Protein AF-A0A7J8FHK9-F1 (afdb_monomer)

Mean predicted aligned error: 18.16 Å

Structure (mmCIF, N/CA/C/O backbone):
data_AF-A0A7J8FHK9-F1
#
_entry.id   AF-A0A7J8FHK9-F1
#
loop_
_atom_site.group_PDB
_atom_site.id
_atom_site.type_symbol
_atom_site.label_atom_id
_atom_site.label_alt_id
_atom_site.label_comp_id
_atom_site.label_asym_id
_atom_site.label_entity_id
_atom_site.label_seq_id
_atom_site.pdbx_PDB_ins_code
_atom_site.Cartn_x
_atom_site.Cartn_y
_atom_site.Cartn_z
_atom_site.occupancy
_atom_site.B_iso_or_equiv
_atom_site.auth_seq_id
_atom_site.auth_comp_id
_atom_site.auth_asym_id
_atom_site.auth_atom_id
_atom_site.pdbx_PDB_model_num
ATOM 1 N N . MET A 1 1 ? 78.628 13.574 0.636 1.00 36.88 1 MET A N 1
ATOM 2 C CA . MET A 1 1 ? 77.251 14.060 0.877 1.00 36.88 1 MET A CA 1
ATOM 3 C C . MET A 1 1 ? 76.481 13.984 -0.429 1.00 36.88 1 MET A C 1
ATOM 5 O O . MET A 1 1 ? 76.894 14.629 -1.379 1.00 36.88 1 MET A O 1
ATOM 9 N N . LEU A 1 2 ? 75.400 13.208 -0.479 1.00 26.48 2 LEU A N 1
ATOM 10 C CA . LEU A 1 2 ? 74.471 13.144 -1.612 1.00 26.48 2 LEU A CA 1
ATOM 11 C C . LEU A 1 2 ? 73.061 13.352 -1.051 1.00 26.48 2 LEU A C 1
ATOM 13 O O . LEU A 1 2 ? 72.667 12.652 -0.121 1.00 26.48 2 LEU A O 1
ATOM 17 N N . LYS A 1 3 ? 72.339 14.351 -1.567 1.00 31.70 3 LYS A N 1
ATOM 18 C CA . LYS A 1 3 ? 70.931 14.593 -1.228 1.00 31.70 3 LYS A CA 1
ATOM 19 C C . LYS A 1 3 ? 70.064 13.757 -2.168 1.00 31.70 3 LYS A C 1
ATOM 21 O O . LYS A 1 3 ? 70.174 13.923 -3.378 1.00 31.70 3 LYS A O 1
ATOM 26 N N . GLY A 1 4 ? 69.215 12.896 -1.617 1.00 28.97 4 GLY A N 1
ATOM 27 C CA . GLY A 1 4 ? 68.140 12.234 -2.355 1.00 28.97 4 GLY A CA 1
ATOM 28 C C . GLY A 1 4 ? 66.797 12.823 -1.941 1.00 28.97 4 GLY A C 1
ATOM 29 O O . GLY A 1 4 ? 66.449 12.769 -0.763 1.00 28.97 4 GLY A O 1
ATOM 30 N N . GLU A 1 5 ? 66.057 13.398 -2.886 1.00 34.09 5 GLU A N 1
ATOM 31 C CA . GLU A 1 5 ? 64.679 13.835 -2.651 1.00 34.09 5 GLU A CA 1
ATOM 32 C C . GLU A 1 5 ? 63.736 12.629 -2.708 1.00 34.09 5 GLU A C 1
ATOM 34 O O . GLU A 1 5 ? 63.713 11.884 -3.688 1.00 34.09 5 GLU A O 1
ATOM 39 N N . LEU A 1 6 ? 62.943 12.430 -1.654 1.00 30.17 6 LEU A N 1
ATOM 40 C CA . LEU A 1 6 ? 61.960 11.352 -1.603 1.00 30.17 6 LEU A CA 1
ATOM 41 C C . LEU A 1 6 ? 60.658 11.810 -2.275 1.00 30.17 6 LEU A C 1
ATOM 43 O O . LEU A 1 6 ? 59.776 12.378 -1.631 1.00 30.17 6 LEU A O 1
ATOM 47 N N . GLN A 1 7 ? 60.544 11.576 -3.581 1.00 31.28 7 GLN A N 1
ATOM 48 C CA . GLN A 1 7 ? 59.348 11.932 -4.344 1.00 31.28 7 GLN A CA 1
ATOM 49 C C . GLN A 1 7 ? 58.198 10.967 -4.001 1.00 31.28 7 GLN A C 1
ATOM 51 O O . GLN A 1 7 ? 58.188 9.803 -4.403 1.00 31.28 7 GLN A O 1
ATOM 56 N N . THR A 1 8 ? 57.230 11.433 -3.211 1.00 31.36 8 THR A N 1
ATOM 57 C CA . THR A 1 8 ? 56.085 10.625 -2.779 1.00 31.36 8 THR A CA 1
ATOM 58 C C . THR A 1 8 ? 55.035 10.526 -3.886 1.00 31.36 8 THR A C 1
ATOM 60 O O . THR A 1 8 ? 54.340 11.488 -4.210 1.00 31.36 8 THR A O 1
ATOM 63 N N . LEU A 1 9 ? 54.889 9.329 -4.461 1.00 32.16 9 LEU A N 1
ATOM 64 C CA . LEU A 1 9 ? 53.802 9.027 -5.395 1.00 32.16 9 LEU A CA 1
ATOM 65 C C . LEU A 1 9 ? 52.438 9.225 -4.704 1.00 32.16 9 LEU A C 1
ATOM 67 O O . LEU A 1 9 ? 52.258 8.770 -3.568 1.00 32.16 9 LEU A O 1
ATOM 71 N N . PRO A 1 10 ? 51.451 9.864 -5.359 1.00 32.69 10 PRO A N 1
ATOM 72 C CA . PRO A 1 10 ? 50.142 10.067 -4.760 1.00 32.69 10 PRO A CA 1
ATOM 73 C C . PRO A 1 10 ? 49.430 8.723 -4.579 1.00 32.69 10 PRO A C 1
ATOM 75 O O . PRO A 1 10 ? 49.168 8.001 -5.540 1.00 32.69 10 PRO A O 1
ATOM 78 N N .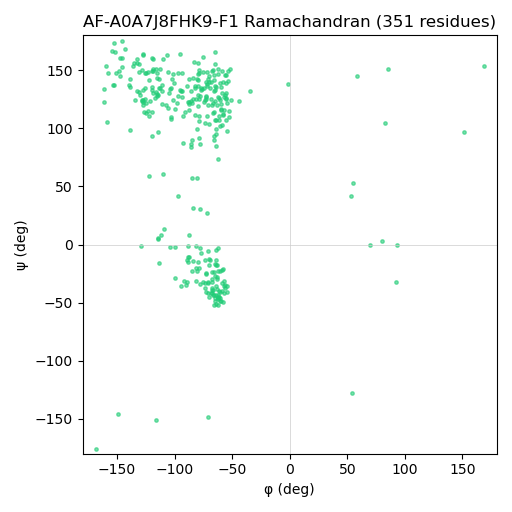 SER A 1 11 ? 49.077 8.415 -3.330 1.00 30.88 11 SER A N 1
ATOM 79 C CA . SER A 1 11 ? 48.236 7.268 -2.985 1.00 30.88 11 SER A CA 1
ATOM 80 C C . SER A 1 11 ? 46.940 7.302 -3.802 1.00 30.88 11 SER A C 1
ATOM 82 O O . SER A 1 11 ? 46.115 8.210 -3.641 1.00 30.88 11 SER A O 1
ATOM 84 N N . GLN A 1 12 ? 46.756 6.310 -4.681 1.00 34.50 12 GLN A N 1
ATOM 85 C CA . GLN A 1 12 ? 45.485 6.094 -5.362 1.00 34.50 12 GLN A CA 1
ATOM 86 C C . GLN A 1 12 ? 44.434 5.737 -4.310 1.00 34.50 12 GLN A C 1
ATOM 88 O O . GLN A 1 12 ? 44.329 4.596 -3.859 1.00 34.50 12 GLN A O 1
ATOM 93 N N . ARG A 1 13 ? 43.636 6.734 -3.915 1.00 33.91 13 ARG A N 1
ATOM 94 C CA . ARG A 1 13 ? 42.440 6.504 -3.102 1.00 33.91 13 ARG A CA 1
ATOM 95 C C . ARG A 1 13 ? 41.564 5.496 -3.854 1.00 33.91 13 ARG A C 1
ATOM 97 O O . ARG A 1 13 ? 41.298 5.738 -5.034 1.00 33.91 13 ARG A O 1
ATOM 104 N N . PRO A 1 14 ? 41.080 4.416 -3.213 1.00 34.00 14 PRO A N 1
ATOM 105 C CA . PRO A 1 14 ? 40.149 3.514 -3.872 1.00 34.00 14 PRO A CA 1
ATOM 106 C C . PRO A 1 14 ? 38.950 4.335 -4.333 1.00 34.00 14 PRO A C 1
ATOM 108 O O . PRO A 1 14 ? 38.380 5.112 -3.557 1.00 34.00 14 PRO A O 1
ATOM 111 N N . SER A 1 15 ? 38.599 4.201 -5.611 1.00 31.64 15 SER A N 1
ATOM 112 C CA . SER A 1 15 ? 37.474 4.921 -6.184 1.00 31.64 15 SER A CA 1
ATOM 113 C C . SER A 1 15 ? 36.228 4.562 -5.384 1.00 31.64 15 SER A C 1
ATOM 115 O O . SER A 1 15 ? 35.748 3.426 -5.395 1.00 31.64 15 SER A O 1
ATOM 117 N N . ARG A 1 16 ? 35.697 5.545 -4.645 1.00 33.88 16 ARG A N 1
ATOM 118 C CA . ARG A 1 16 ? 34.367 5.424 -4.058 1.00 33.88 16 ARG A CA 1
ATOM 119 C C . ARG A 1 16 ? 33.425 5.206 -5.233 1.00 33.88 16 ARG A C 1
ATOM 121 O O . ARG A 1 16 ? 33.103 6.163 -5.933 1.00 33.88 16 ARG A O 1
ATOM 128 N N . LYS A 1 17 ? 32.990 3.958 -5.443 1.00 34.06 17 LYS A N 1
ATOM 129 C CA . LYS A 1 17 ? 31.791 3.664 -6.225 1.00 34.06 17 LYS A CA 1
ATOM 130 C C . LYS A 1 17 ? 30.684 4.473 -5.571 1.00 34.06 17 LYS A C 1
ATOM 132 O O . LYS A 1 17 ? 30.164 4.082 -4.528 1.00 34.06 17 LYS A O 1
ATOM 137 N N . ALA A 1 18 ? 30.391 5.635 -6.146 1.00 33.50 18 ALA A N 1
ATOM 138 C CA . ALA A 1 18 ? 29.224 6.399 -5.786 1.00 33.50 18 ALA A CA 1
ATOM 139 C C . ALA A 1 18 ? 28.045 5.487 -6.107 1.00 33.50 18 ALA A C 1
ATOM 141 O O . ALA A 1 18 ? 27.706 5.290 -7.274 1.00 33.50 18 ALA A O 1
ATOM 142 N N . PHE A 1 19 ? 27.470 4.873 -5.070 1.00 36.28 19 PHE A N 1
ATOM 143 C CA . PHE A 1 19 ? 26.132 4.324 -5.171 1.00 36.28 19 PHE A CA 1
ATOM 144 C C . PHE A 1 19 ? 25.281 5.480 -5.678 1.00 36.28 19 PHE A C 1
ATOM 146 O O . PHE A 1 19 ? 25.128 6.479 -4.968 1.00 36.28 19 PHE A O 1
ATOM 153 N N . ARG A 1 20 ? 24.817 5.386 -6.932 1.00 47.94 20 ARG A N 1
ATOM 154 C CA . ARG A 1 20 ? 23.853 6.350 -7.449 1.00 47.94 20 ARG A CA 1
ATOM 155 C C . ARG A 1 20 ? 22.704 6.337 -6.455 1.00 47.94 20 ARG A C 1
ATOM 157 O O . ARG A 1 20 ? 22.176 5.280 -6.107 1.00 47.94 20 ARG A O 1
ATOM 164 N N . ARG A 1 21 ? 22.430 7.506 -5.890 1.00 53.97 21 ARG A N 1
ATOM 165 C CA . ARG A 1 21 ? 21.368 7.676 -4.914 1.00 53.97 21 ARG A CA 1
ATOM 166 C C . ARG A 1 21 ? 20.094 7.723 -5.740 1.00 53.97 21 ARG A C 1
ATOM 168 O O . ARG A 1 21 ? 19.726 8.790 -6.209 1.00 53.97 21 ARG A O 1
ATOM 175 N N . ASN A 1 22 ? 19.533 6.548 -6.024 1.00 65.06 22 ASN A N 1
ATOM 176 C CA . ASN A 1 22 ? 18.290 6.439 -6.776 1.00 65.06 22 ASN A CA 1
ATOM 177 C C . ASN A 1 22 ? 17.217 7.166 -5.962 1.00 65.06 22 ASN A C 1
ATOM 179 O O . ASN A 1 22 ? 16.873 6.742 -4.852 1.00 65.06 22 ASN A O 1
ATOM 183 N N . ASN A 1 23 ? 16.757 8.295 -6.481 1.00 86.69 23 ASN A N 1
ATOM 184 C CA . ASN A 1 23 ? 15.841 9.175 -5.786 1.00 86.69 23 ASN A CA 1
ATOM 185 C C . ASN A 1 23 ? 14.437 8.748 -6.200 1.00 86.69 23 ASN A C 1
ATOM 187 O O . ASN A 1 23 ? 13.895 9.253 -7.173 1.00 86.69 23 ASN A O 1
ATOM 191 N N . PHE A 1 24 ? 13.850 7.785 -5.500 1.00 93.94 24 PHE A N 1
ATOM 192 C CA . PHE A 1 24 ? 12.472 7.401 -5.783 1.00 93.94 24 PHE A CA 1
ATOM 193 C C . PHE A 1 24 ? 11.501 8.307 -5.024 1.00 93.94 24 PHE A C 1
ATOM 195 O O . PHE A 1 24 ? 11.632 8.495 -3.813 1.00 93.94 24 PHE A O 1
ATOM 202 N N . GLU A 1 25 ? 10.489 8.810 -5.723 1.00 96.06 25 GLU A N 1
ATOM 203 C CA . GLU A 1 25 ? 9.361 9.522 -5.129 1.00 96.06 25 GLU A CA 1
ATOM 204 C C . GLU A 1 25 ? 8.090 8.698 -5.336 1.00 96.06 25 GLU A C 1
ATOM 206 O O . GLU A 1 25 ? 7.830 8.199 -6.432 1.00 96.06 25 GLU A O 1
ATOM 211 N N . TYR A 1 26 ? 7.290 8.568 -4.279 1.00 97.75 26 TYR A N 1
ATOM 212 C CA . TYR A 1 26 ? 5.962 7.969 -4.364 1.00 97.75 26 TYR A CA 1
ATOM 213 C C . TYR A 1 26 ? 4.926 8.935 -3.800 1.00 97.75 26 TYR A C 1
ATOM 215 O O . TYR A 1 26 ? 5.200 9.662 -2.835 1.00 97.75 26 TYR A O 1
ATOM 223 N N . THR A 1 27 ? 3.721 8.909 -4.356 1.00 97.50 27 THR A N 1
ATOM 224 C CA . THR A 1 27 ? 2.607 9.755 -3.924 1.00 97.50 27 THR A CA 1
ATOM 225 C C . THR A 1 27 ? 1.333 8.941 -3.721 1.00 97.50 27 THR A C 1
ATOM 227 O O . THR A 1 27 ? 1.170 7.867 -4.287 1.00 97.50 27 THR A O 1
ATOM 230 N N . LEU A 1 28 ? 0.435 9.443 -2.875 1.00 97.81 28 LEU A N 1
ATOM 231 C CA . LEU A 1 28 ? -0.910 8.918 -2.644 1.00 97.81 28 LEU A CA 1
ATOM 232 C C . LEU A 1 28 ? -1.906 10.066 -2.815 1.00 97.81 28 LEU A C 1
ATOM 234 O O . LEU A 1 28 ? -1.830 11.067 -2.095 1.00 97.81 28 LEU A O 1
ATOM 238 N N . GLU A 1 29 ? -2.833 9.922 -3.758 1.00 96.62 29 GLU A N 1
ATOM 239 C CA . GLU A 1 29 ? -3.888 10.902 -4.025 1.00 96.62 29 GLU A CA 1
ATOM 240 C C . GLU A 1 29 ? -5.081 10.660 -3.097 1.00 96.62 29 GLU A C 1
ATOM 242 O O . GLU A 1 29 ? -6.028 9.940 -3.414 1.00 96.62 29 GLU A O 1
ATOM 247 N N . ALA A 1 30 ? -5.018 11.252 -1.908 1.00 95.06 30 ALA A N 1
ATOM 248 C CA . ALA A 1 30 ? -6.069 11.179 -0.908 1.00 95.06 30 ALA A CA 1
ATOM 249 C C . ALA A 1 30 ? -5.976 12.352 0.072 1.00 95.06 30 ALA A C 1
ATOM 251 O O . ALA A 1 30 ? -4.892 12.825 0.427 1.00 95.06 30 ALA A O 1
ATOM 252 N N . SER A 1 31 ? -7.136 12.785 0.563 1.00 91.25 31 SER A N 1
ATOM 253 C CA . SER A 1 31 ? -7.237 13.887 1.514 1.00 91.25 31 SER A CA 1
ATOM 254 C C . SER A 1 31 ? -6.488 13.619 2.819 1.00 91.25 31 SER A C 1
ATOM 256 O O . SER A 1 31 ? -6.524 12.524 3.387 1.00 91.25 31 SER A O 1
ATOM 258 N N . LYS A 1 32 ? -5.818 14.659 3.314 1.00 88.50 32 LYS A N 1
ATOM 259 C CA . LYS A 1 32 ? -4.884 14.593 4.446 1.00 88.50 32 LYS A CA 1
ATOM 260 C C . LYS A 1 32 ? -5.331 15.462 5.616 1.00 88.50 32 LYS A C 1
ATOM 262 O O . LYS A 1 32 ? -5.980 16.489 5.442 1.00 88.50 32 LYS A O 1
ATOM 267 N N . SER A 1 33 ? -4.959 15.049 6.823 1.00 85.94 33 SER A N 1
ATOM 268 C CA . SER A 1 33 ? -5.251 15.757 8.069 1.00 85.94 33 SER A CA 1
ATOM 269 C C . SER A 1 33 ? -4.688 17.177 8.056 1.00 85.94 33 SER A C 1
ATOM 271 O O . SER A 1 33 ? -3.519 17.376 7.689 1.00 85.94 33 SER A O 1
ATOM 273 N N . LEU A 1 34 ? -5.444 18.136 8.586 1.00 80.06 34 LEU A N 1
ATOM 274 C CA . LEU A 1 34 ? -4.935 19.489 8.796 1.00 80.06 34 LEU A CA 1
ATOM 275 C C . LEU A 1 34 ? -3.846 19.462 9.879 1.00 80.06 34 LEU A C 1
ATOM 277 O O . LEU A 1 34 ? -4.095 19.074 11.022 1.00 80.06 34 LEU A O 1
ATOM 281 N N . ARG A 1 35 ? -2.626 19.891 9.528 1.00 71.06 35 ARG A N 1
ATOM 282 C CA . ARG A 1 35 ? -1.491 19.991 10.460 1.00 71.06 35 ARG A CA 1
ATOM 283 C C . ARG A 1 35 ? -1.865 20.905 11.632 1.00 71.06 35 ARG A C 1
ATOM 285 O O . ARG A 1 35 ? -2.093 22.095 11.429 1.00 71.06 35 ARG A O 1
ATOM 292 N N . GLN A 1 36 ? -1.914 20.356 12.849 1.00 63.34 36 GLN A N 1
ATOM 293 C CA . GLN A 1 36 ? -2.321 21.113 14.040 1.00 63.34 36 GLN A CA 1
ATOM 294 C C . GLN A 1 36 ? -1.144 21.765 14.769 1.00 63.34 36 GLN A C 1
ATOM 296 O O . GLN A 1 36 ? -1.333 22.836 15.344 1.00 63.34 36 GLN A O 1
ATOM 301 N N . LYS A 1 37 ? 0.052 21.160 14.734 1.00 68.50 37 LYS A N 1
ATOM 302 C CA . LYS A 1 37 ? 1.282 21.734 15.297 1.00 68.50 37 LYS A CA 1
ATOM 303 C C . LYS A 1 37 ? 2.477 21.634 14.329 1.00 68.50 37 LYS A C 1
ATOM 305 O O . LYS A 1 37 ? 2.515 20.749 13.459 1.00 68.50 37 LYS A O 1
ATOM 310 N N . PRO A 1 38 ? 3.490 22.510 14.474 1.00 62.44 38 PRO A N 1
ATOM 311 C CA . PRO A 1 38 ? 4.829 22.251 13.950 1.00 62.44 38 PRO A CA 1
ATOM 312 C C . PRO A 1 38 ? 5.352 20.911 14.493 1.00 62.44 38 PRO A C 1
ATOM 314 O O . PRO A 1 38 ? 5.127 20.590 15.656 1.00 62.44 38 PRO A O 1
ATOM 317 N N . GLY A 1 39 ? 6.011 20.113 13.652 1.00 64.69 39 GLY A N 1
ATOM 318 C CA . GLY A 1 39 ? 6.560 18.800 14.029 1.00 64.69 39 GLY A CA 1
ATOM 319 C C . GLY A 1 39 ? 5.643 17.590 13.787 1.00 64.69 39 GLY A C 1
ATOM 320 O O . GLY A 1 39 ? 6.152 16.540 13.405 1.00 64.69 39 GLY A O 1
ATOM 321 N N . ASP A 1 40 ? 4.313 17.724 13.893 1.00 66.19 40 ASP A N 1
ATOM 322 C CA . ASP A 1 40 ? 3.380 16.587 13.719 1.00 66.19 40 ASP A CA 1
ATOM 323 C C . ASP A 1 40 ? 3.562 15.869 12.359 1.00 66.19 40 ASP A C 1
ATOM 325 O O . ASP A 1 40 ? 3.817 16.498 11.322 1.00 66.19 40 ASP A O 1
ATOM 329 N N . SER A 1 41 ? 3.377 14.550 12.302 1.00 71.69 41 SER A N 1
ATOM 330 C CA . SER A 1 41 ? 3.188 13.866 11.020 1.00 71.69 41 SER A CA 1
ATOM 331 C C . SER A 1 41 ? 1.808 14.195 10.441 1.00 71.69 41 SER A C 1
ATOM 333 O O . SER A 1 41 ? 0.805 14.202 11.148 1.00 71.69 41 SER A O 1
ATOM 335 N N . THR A 1 42 ? 1.750 14.481 9.136 1.00 83.62 42 THR A N 1
ATOM 336 C CA . THR A 1 42 ? 0.466 14.510 8.424 1.00 83.62 42 THR A CA 1
ATOM 337 C C . THR A 1 42 ? -0.022 13.072 8.244 1.00 83.62 42 THR A C 1
ATOM 339 O O . THR A 1 42 ? 0.788 12.174 8.008 1.00 83.62 42 THR A O 1
ATOM 342 N N . MET A 1 43 ? -1.324 12.869 8.420 1.00 91.19 43 MET A N 1
ATOM 343 C CA . MET A 1 43 ? -2.004 11.581 8.355 1.00 91.19 43 MET A CA 1
ATOM 344 C C . MET A 1 43 ? -2.963 11.606 7.168 1.00 91.19 43 MET A C 1
ATOM 346 O O . MET A 1 43 ? -3.794 12.510 7.078 1.00 91.19 43 MET A O 1
ATOM 350 N N . THR A 1 44 ? -2.889 10.624 6.280 1.00 95.56 44 THR A N 1
ATOM 351 C CA . THR A 1 44 ? -3.793 10.529 5.129 1.00 95.56 44 THR A CA 1
ATOM 352 C C . THR A 1 44 ? -5.043 9.739 5.507 1.00 95.56 44 THR A C 1
ATOM 354 O O . THR A 1 44 ? -4.968 8.730 6.212 1.00 95.56 44 THR A O 1
ATOM 357 N N . TYR A 1 45 ? -6.215 10.215 5.094 1.00 96.31 45 TYR A N 1
ATOM 358 C CA . TYR A 1 45 ? -7.499 9.632 5.476 1.00 96.31 45 TYR A CA 1
ATOM 359 C C . TYR A 1 45 ? -8.113 8.863 4.309 1.00 96.31 45 TYR A C 1
ATOM 361 O O . TYR A 1 45 ? -8.433 9.437 3.270 1.00 96.31 45 TYR A O 1
ATOM 369 N N . LEU A 1 46 ? -8.287 7.556 4.509 1.00 97.94 46 LEU A N 1
ATOM 370 C CA . LEU A 1 46 ? -8.798 6.620 3.509 1.00 97.94 46 LEU A CA 1
ATOM 371 C C . LEU A 1 46 ? -10.138 6.029 3.956 1.00 97.94 46 LEU A C 1
ATOM 373 O O . LEU A 1 46 ? -10.387 5.855 5.151 1.00 97.94 46 LEU A O 1
ATOM 377 N N . ASN A 1 47 ? -10.982 5.667 2.997 1.00 98.25 47 ASN A N 1
ATOM 378 C CA . ASN A 1 47 ? -12.200 4.898 3.221 1.00 98.25 47 ASN A CA 1
ATOM 379 C C . ASN A 1 47 ? -11.960 3.422 2.867 1.00 98.25 47 ASN A C 1
ATOM 381 O O . ASN A 1 47 ? -11.318 3.115 1.861 1.00 98.25 47 ASN A O 1
ATOM 385 N N . LYS A 1 48 ? -12.489 2.509 3.686 1.00 98.31 48 LYS A N 1
ATOM 386 C CA . LYS A 1 48 ? -12.345 1.056 3.520 1.00 98.31 48 LYS A CA 1
ATOM 387 C C . LYS A 1 48 ? -12.855 0.606 2.150 1.00 98.31 48 LYS A C 1
ATOM 389 O O . LYS A 1 48 ? -14.001 0.884 1.809 1.00 98.31 48 LYS A O 1
ATOM 394 N N . GLY A 1 49 ? -12.027 -0.118 1.398 1.00 98.00 49 GLY A N 1
ATOM 395 C CA . GLY A 1 49 ? -12.377 -0.651 0.075 1.00 98.00 49 GLY A CA 1
ATOM 396 C C . GLY A 1 49 ? -12.517 0.391 -1.044 1.00 98.00 49 GLY A C 1
ATOM 397 O O . GLY A 1 49 ? -12.763 0.014 -2.185 1.00 98.00 49 GLY A O 1
ATOM 398 N N . GLN A 1 50 ? -12.337 1.689 -0.767 1.00 98.31 50 GLN A N 1
ATOM 399 C CA . GLN A 1 50 ? -12.229 2.698 -1.821 1.00 98.31 50 GLN A CA 1
ATOM 400 C C . GLN A 1 50 ? -10.824 2.623 -2.437 1.00 98.31 50 GLN A C 1
ATOM 402 O O . GLN A 1 50 ? -9.833 2.572 -1.708 1.00 98.31 50 GLN A O 1
ATOM 407 N N . PHE A 1 51 ? -10.740 2.623 -3.768 1.00 98.19 51 PHE A N 1
ATOM 408 C CA . PHE A 1 51 ? -9.467 2.677 -4.485 1.00 98.19 51 PHE A CA 1
ATOM 409 C C . PHE A 1 51 ? -8.917 4.107 -4.541 1.00 98.19 51 PHE A C 1
ATOM 411 O O . PHE A 1 51 ? -9.655 5.054 -4.824 1.00 98.19 51 PHE A O 1
ATOM 418 N N . TYR A 1 52 ? -7.616 4.244 -4.293 1.00 98.06 52 TYR A N 1
ATOM 419 C CA . TYR A 1 52 ? -6.871 5.499 -4.308 1.00 98.06 52 TYR A CA 1
ATOM 420 C C . TYR A 1 52 ? -5.660 5.392 -5.248 1.00 98.06 52 TYR A C 1
ATOM 422 O O . TYR A 1 52 ? -4.950 4.382 -5.183 1.00 98.06 52 TYR A O 1
ATOM 430 N N . PRO A 1 53 ? -5.406 6.403 -6.099 1.00 97.75 53 PRO A N 1
ATOM 431 C CA . PRO A 1 53 ? -4.216 6.447 -6.942 1.00 97.75 53 PRO A CA 1
ATOM 432 C C . PRO A 1 53 ? -2.931 6.530 -6.113 1.00 97.75 53 PRO A C 1
ATOM 434 O O . PRO A 1 53 ? -2.823 7.328 -5.175 1.00 97.75 53 PRO A O 1
ATOM 437 N N . VAL A 1 54 ? -1.946 5.725 -6.500 1.00 98.31 54 VAL A N 1
ATOM 438 C CA . VAL A 1 54 ? -0.561 5.777 -6.039 1.00 98.31 54 VAL A CA 1
ATOM 439 C C . VAL A 1 54 ? 0.346 5.831 -7.260 1.00 98.31 54 VAL A C 1
ATOM 441 O O . VAL A 1 54 ? 0.314 4.932 -8.100 1.00 98.31 54 VAL A O 1
ATOM 444 N N . THR A 1 55 ? 1.169 6.872 -7.326 1.00 97.81 55 THR A N 1
ATOM 445 C CA . THR A 1 55 ? 2.204 7.049 -8.351 1.00 97.81 55 THR A CA 1
ATOM 446 C C . THR A 1 55 ? 3.567 6.698 -7.760 1.00 97.81 55 THR A C 1
ATOM 448 O O . THR A 1 55 ? 3.852 7.017 -6.601 1.00 97.81 55 THR A O 1
ATOM 451 N N . LEU A 1 56 ? 4.422 6.063 -8.561 1.00 97.94 56 LEU A N 1
ATOM 452 C CA . LEU A 1 56 ? 5.830 5.808 -8.284 1.00 97.94 56 LEU A CA 1
ATOM 453 C C . LEU A 1 56 ? 6.661 6.314 -9.469 1.00 97.94 56 LEU A C 1
ATOM 455 O O . LEU A 1 56 ? 6.350 6.017 -10.619 1.00 97.94 56 LEU A O 1
ATOM 459 N N . LYS A 1 57 ? 7.733 7.052 -9.181 1.00 95.38 57 LYS A N 1
ATOM 460 C CA . LYS A 1 57 ? 8.685 7.547 -10.185 1.00 95.38 57 LYS A CA 1
ATOM 461 C C . LYS A 1 57 ? 10.103 7.586 -9.625 1.00 95.38 57 LYS A C 1
ATOM 463 O O . LYS A 1 57 ? 10.305 7.606 -8.406 1.00 95.38 57 LYS A O 1
ATOM 468 N N . GLU A 1 58 ? 11.087 7.625 -10.510 1.00 92.00 58 GLU A N 1
ATOM 469 C CA . GLU A 1 58 ? 12.476 7.939 -10.174 1.00 92.00 58 GLU A CA 1
ATOM 470 C C . GLU A 1 58 ? 12.767 9.385 -10.613 1.00 92.00 58 GLU A C 1
ATOM 472 O O . GLU A 1 58 ? 12.332 9.822 -11.674 1.00 92.00 58 GLU A O 1
ATOM 477 N N . VAL A 1 59 ? 13.418 10.165 -9.749 1.00 84.94 59 VAL A N 1
ATOM 478 C CA . VAL A 1 59 ? 13.746 11.585 -9.955 1.00 84.94 59 VAL A CA 1
ATOM 479 C C . VAL A 1 59 ? 15.259 11.805 -9.859 1.00 84.94 59 VAL A C 1
ATOM 481 O O . VAL A 1 59 ? 15.769 12.554 -9.018 1.00 84.94 59 VAL A O 1
ATOM 484 N N . SER A 1 60 ? 16.006 11.122 -10.728 1.00 75.25 60 SER A N 1
ATOM 485 C CA . SER A 1 60 ? 17.409 11.434 -11.005 1.00 75.25 60 SER A CA 1
ATOM 486 C C . SER A 1 60 ? 17.544 12.600 -11.988 1.00 75.25 60 SER A C 1
ATOM 488 O O . SER A 1 60 ? 16.801 12.742 -12.954 1.00 75.25 60 SER A O 1
ATOM 490 N N . SER A 1 61 ? 18.541 13.454 -11.755 1.00 54.34 61 SER A N 1
ATOM 491 C CA . SER A 1 61 ? 18.806 14.677 -12.527 1.00 54.34 61 SER A CA 1
ATOM 492 C C . SER A 1 61 ? 19.507 14.426 -13.874 1.00 54.34 61 SER A C 1
ATOM 494 O O . SER A 1 61 ? 20.325 15.237 -14.304 1.00 54.34 61 SER A O 1
ATOM 496 N N . ASN A 1 62 ? 19.259 13.276 -14.501 1.00 54.75 62 ASN A N 1
ATOM 497 C CA . ASN A 1 62 ? 19.918 12.828 -15.728 1.00 54.75 62 ASN A CA 1
ATOM 498 C C . ASN A 1 62 ? 18.932 12.851 -16.905 1.00 54.75 62 ASN A C 1
ATOM 500 O O . ASN A 1 62 ? 18.673 11.822 -17.533 1.00 54.75 62 ASN A O 1
ATOM 504 N N . GLU A 1 63 ? 18.398 14.033 -17.220 1.00 47.59 63 GLU A N 1
ATOM 505 C CA . GLU A 1 63 ? 17.617 14.218 -18.446 1.00 47.59 63 GLU A CA 1
ATOM 506 C C . GLU A 1 63 ? 18.450 13.781 -19.667 1.00 47.59 63 GLU A C 1
ATOM 508 O O . GLU A 1 63 ? 19.586 14.219 -19.856 1.00 47.59 63 GLU A O 1
ATOM 513 N N . GLY A 1 64 ? 17.897 12.871 -20.476 1.00 51.91 64 GLY A N 1
ATOM 514 C CA . GLY A 1 64 ? 18.497 12.421 -21.738 1.00 51.91 64 GLY A CA 1
ATOM 515 C C . GLY A 1 64 ? 19.389 11.170 -21.699 1.00 51.91 64 GLY A C 1
ATOM 516 O O . GLY A 1 64 ? 19.862 10.765 -22.758 1.00 51.91 64 GLY A O 1
ATOM 517 N N . ILE A 1 65 ? 19.611 10.512 -20.550 1.00 55.78 65 ILE A N 1
ATOM 518 C CA . ILE A 1 65 ? 20.353 9.231 -20.502 1.00 55.78 65 ILE A CA 1
ATOM 519 C C . ILE A 1 65 ? 19.427 8.092 -20.063 1.00 55.78 65 ILE A C 1
ATOM 521 O O . ILE A 1 65 ? 19.256 7.855 -18.867 1.00 55.78 65 ILE A O 1
ATOM 525 N N . HIS A 1 66 ? 18.889 7.339 -21.032 1.00 58.16 66 HIS A N 1
ATOM 526 C CA . HIS A 1 66 ? 18.178 6.086 -20.755 1.00 58.16 66 HIS A CA 1
ATOM 527 C C . HIS A 1 66 ? 19.067 5.132 -19.951 1.00 58.16 66 HIS A C 1
ATOM 529 O O . HIS A 1 66 ? 20.190 4.807 -20.349 1.00 58.16 66 HIS A O 1
ATOM 535 N N . HIS A 1 67 ? 18.557 4.659 -18.815 1.00 59.34 67 HIS A N 1
ATOM 536 C CA . HIS A 1 67 ? 19.282 3.722 -17.966 1.00 59.34 67 HIS A CA 1
ATOM 537 C C . HIS A 1 67 ? 19.275 2.313 -18.597 1.00 59.34 67 HIS A C 1
ATOM 539 O O . HIS A 1 67 ? 18.196 1.752 -18.773 1.00 59.34 67 HIS A O 1
ATOM 545 N N . PRO A 1 68 ? 20.442 1.678 -18.865 1.00 59.34 68 PRO A N 1
ATOM 546 C CA . PRO A 1 68 ? 20.499 0.326 -19.450 1.00 59.34 68 PRO A CA 1
ATOM 547 C C . PRO A 1 68 ? 19.883 -0.770 -18.567 1.00 59.34 68 PRO A C 1
ATOM 549 O O . PRO A 1 68 ? 19.608 -1.873 -19.028 1.00 59.34 68 PRO A O 1
ATOM 552 N N . ILE A 1 69 ? 19.703 -0.475 -17.277 1.00 66.12 69 ILE A N 1
ATOM 553 C CA . ILE A 1 69 ? 18.933 -1.278 -16.330 1.00 66.12 69 ILE A CA 1
ATOM 554 C C . ILE A 1 69 ? 17.818 -0.373 -15.823 1.00 66.12 69 ILE A C 1
ATOM 556 O O . ILE A 1 69 ? 18.023 0.404 -14.891 1.00 66.12 69 ILE A O 1
ATOM 560 N N . SER A 1 70 ? 16.666 -0.457 -16.475 1.00 83.50 70 SER A N 1
ATOM 561 C CA . SER A 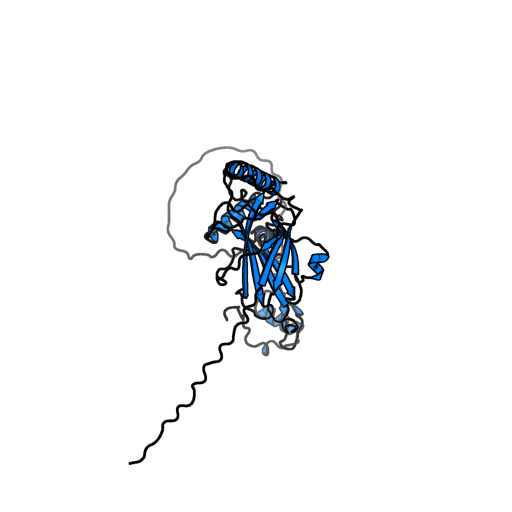1 70 ? 15.518 0.397 -16.200 1.00 83.50 70 SER A CA 1
ATOM 562 C C . SER A 1 70 ? 14.460 -0.269 -15.317 1.00 83.50 70 SER A C 1
ATOM 564 O O . SER A 1 70 ? 13.782 0.400 -14.545 1.00 83.50 70 SER A O 1
ATOM 566 N N . LYS A 1 71 ? 14.336 -1.599 -15.371 1.00 90.31 71 LYS A N 1
ATOM 567 C CA . LYS A 1 71 ? 13.299 -2.325 -14.630 1.00 90.31 71 LYS A CA 1
ATOM 568 C C . LYS A 1 71 ? 13.626 -2.447 -13.135 1.00 90.31 71 LYS A C 1
ATOM 570 O O . LYS A 1 71 ? 14.724 -2.852 -12.738 1.00 90.31 71 LYS A O 1
ATOM 575 N N . VAL A 1 72 ? 12.635 -2.161 -12.295 1.00 94.44 72 VAL A N 1
ATOM 576 C CA . VAL A 1 72 ? 12.656 -2.347 -10.834 1.00 94.44 72 VAL A CA 1
ATOM 577 C C . VAL A 1 72 ? 11.442 -3.153 -10.373 1.00 94.44 72 VAL A C 1
ATOM 579 O O . VAL A 1 72 ? 10.467 -3.321 -11.106 1.00 94.44 72 VAL A O 1
ATOM 582 N N . ARG A 1 73 ? 11.500 -3.682 -9.147 1.00 96.00 73 ARG A N 1
ATOM 583 C CA . ARG A 1 73 ? 10.377 -4.358 -8.483 1.00 96.00 73 ARG A CA 1
ATOM 584 C C . ARG A 1 73 ? 9.998 -3.587 -7.227 1.00 96.00 73 ARG A C 1
ATOM 586 O O . ARG A 1 73 ? 10.856 -3.395 -6.370 1.00 96.00 73 ARG A O 1
ATOM 593 N N . SER A 1 74 ? 8.735 -3.214 -7.080 1.00 97.94 74 SER A N 1
ATOM 594 C CA . SER A 1 74 ? 8.219 -2.581 -5.864 1.00 97.94 74 SER A CA 1
ATOM 595 C C . SER A 1 74 ? 7.240 -3.496 -5.140 1.00 97.94 74 SER A C 1
ATOM 597 O O . SER A 1 74 ? 6.576 -4.327 -5.755 1.00 97.94 74 SER A O 1
ATOM 599 N N . VAL A 1 75 ? 7.168 -3.342 -3.821 1.00 98.50 75 VAL A N 1
ATOM 600 C CA . VAL A 1 75 ? 6.202 -3.995 -2.936 1.00 98.50 75 VAL A CA 1
ATOM 601 C C . VAL A 1 75 ? 5.452 -2.908 -2.184 1.00 98.50 75 VAL A C 1
ATOM 603 O O . VAL A 1 75 ? 6.057 -2.204 -1.376 1.00 98.50 75 VAL A O 1
ATOM 606 N N . ILE A 1 76 ? 4.149 -2.789 -2.434 1.00 98.75 76 ILE A N 1
ATOM 607 C CA . ILE A 1 76 ? 3.248 -1.940 -1.652 1.00 98.75 76 ILE A CA 1
ATOM 608 C C . ILE A 1 76 ? 2.591 -2.806 -0.584 1.00 98.75 76 ILE A C 1
ATOM 610 O O . ILE A 1 76 ? 2.099 -3.898 -0.871 1.00 98.75 76 ILE A O 1
ATOM 614 N N . MET A 1 77 ? 2.577 -2.323 0.653 1.00 98.62 77 MET A N 1
ATOM 615 C CA . MET A 1 77 ? 2.105 -3.091 1.800 1.00 98.62 77 MET A CA 1
ATOM 616 C C . MET A 1 77 ? 1.472 -2.214 2.875 1.00 98.62 77 MET A C 1
ATOM 618 O O . MET A 1 77 ? 1.882 -1.073 3.083 1.00 98.62 77 MET A O 1
ATOM 622 N N . VAL A 1 78 ? 0.498 -2.775 3.590 1.00 98.69 78 VAL A N 1
ATOM 623 C CA . VAL A 1 78 ? -0.085 -2.178 4.797 1.00 98.69 78 VAL A CA 1
ATOM 624 C C . VAL A 1 78 ? 0.587 -2.807 6.012 1.00 98.69 78 VAL A C 1
ATOM 626 O O . VAL A 1 78 ? 0.552 -4.026 6.195 1.00 98.69 78 VAL A O 1
ATOM 629 N N . VAL A 1 79 ? 1.205 -1.980 6.849 1.00 97.81 79 VAL A N 1
ATOM 630 C CA . VAL A 1 79 ? 1.946 -2.404 8.047 1.00 97.81 79 VAL A CA 1
ATOM 631 C C . VAL A 1 79 ? 1.544 -1.554 9.252 1.00 97.81 79 VAL A C 1
ATOM 633 O O . VAL A 1 79 ? 1.005 -0.454 9.101 1.00 97.81 79 VAL A O 1
ATOM 636 N N . PHE A 1 80 ? 1.792 -2.046 10.465 1.00 97.25 80 PHE A N 1
ATOM 637 C CA . PHE A 1 80 ? 1.616 -1.229 11.666 1.00 97.25 80 PHE A CA 1
ATOM 638 C C . PHE A 1 80 ? 2.702 -0.149 11.724 1.00 97.25 80 PHE A C 1
ATOM 640 O O . PHE A 1 80 ? 3.850 -0.396 11.367 1.00 97.25 80 PHE A O 1
ATOM 647 N N . ALA A 1 81 ? 2.330 1.062 12.143 1.00 92.75 81 ALA A N 1
ATOM 648 C CA . ALA A 1 81 ? 3.270 2.181 12.259 1.00 92.75 81 ALA A CA 1
ATOM 649 C C . ALA A 1 81 ? 3.976 2.245 13.627 1.00 92.75 81 ALA A C 1
ATOM 651 O O . ALA A 1 81 ? 4.943 2.986 13.784 1.00 92.75 81 ALA A O 1
ATOM 652 N N . GLU A 1 82 ? 3.462 1.511 14.616 1.00 87.56 82 GLU A N 1
ATOM 653 C CA . GLU A 1 82 ? 4.102 1.298 15.917 1.00 87.56 82 GLU A CA 1
ATOM 654 C C . GLU A 1 82 ? 5.139 0.180 15.810 1.00 87.56 82 GLU A C 1
ATOM 656 O O . GLU A 1 82 ? 4.851 -0.872 15.235 1.00 87.56 82 GLU A O 1
ATOM 661 N N . ASP A 1 83 ? 6.305 0.391 16.419 1.00 80.88 83 ASP A N 1
ATOM 662 C CA . ASP A 1 83 ? 7.324 -0.644 16.561 1.00 80.88 83 ASP A CA 1
ATOM 663 C C . ASP A 1 83 ? 6.832 -1.707 17.557 1.00 80.88 83 ASP A C 1
ATOM 665 O O . ASP A 1 83 ? 6.728 -1.476 18.764 1.00 80.88 83 ASP A O 1
ATOM 669 N N . LYS A 1 84 ? 6.413 -2.849 17.011 1.00 88.56 84 LYS A N 1
ATOM 670 C CA . LYS A 1 84 ? 5.834 -3.990 17.728 1.00 88.56 84 LYS A CA 1
ATOM 671 C C . LYS A 1 84 ? 6.535 -5.261 17.295 1.00 88.56 84 LYS A C 1
ATOM 673 O O . LYS A 1 84 ? 6.870 -5.403 16.116 1.00 88.56 84 LYS A O 1
ATOM 678 N N . SER A 1 85 ? 6.642 -6.219 18.216 1.00 95.31 85 SER A N 1
ATOM 679 C CA . SER A 1 85 ? 7.166 -7.551 17.906 1.00 95.31 85 SER A CA 1
ATOM 680 C C . SER A 1 85 ? 6.441 -8.174 16.708 1.00 95.31 85 SER A C 1
ATOM 682 O O . SER A 1 85 ? 5.259 -7.906 16.449 1.00 95.31 85 SER A O 1
ATOM 684 N N . ARG A 1 86 ? 7.144 -9.037 15.968 1.00 95.69 86 ARG A N 1
ATOM 685 C CA . ARG A 1 86 ? 6.570 -9.761 14.828 1.00 95.69 86 ARG A CA 1
ATOM 686 C C . ARG A 1 86 ? 5.333 -10.555 15.254 1.00 95.69 86 ARG A C 1
ATOM 688 O O . ARG A 1 86 ? 4.344 -10.616 14.524 1.00 95.69 86 ARG A O 1
ATOM 695 N N . GLU A 1 87 ? 5.386 -11.116 16.452 1.00 96.44 87 GLU A N 1
ATOM 696 C CA . GLU A 1 87 ? 4.375 -11.952 17.082 1.00 96.44 87 GLU A CA 1
ATOM 697 C C . GLU A 1 87 ? 3.108 -11.143 17.393 1.00 96.44 87 GLU A C 1
ATOM 699 O O . GLU A 1 87 ? 2.004 -11.596 17.089 1.00 96.44 87 GLU A O 1
ATOM 704 N N . ASP A 1 88 ? 3.246 -9.922 17.921 1.00 95.81 88 ASP A N 1
ATOM 705 C CA . ASP A 1 88 ? 2.115 -9.024 18.189 1.00 95.81 88 ASP A CA 1
ATOM 706 C C . ASP A 1 88 ? 1.466 -8.520 16.894 1.00 95.81 88 ASP A C 1
ATOM 708 O O . ASP A 1 88 ? 0.237 -8.502 16.782 1.00 95.81 88 ASP A O 1
ATOM 712 N N . GLN A 1 89 ? 2.272 -8.166 15.886 1.00 96.94 89 GLN A N 1
ATOM 713 C CA . GLN A 1 89 ? 1.764 -7.772 14.568 1.00 96.94 89 GLN A CA 1
ATOM 714 C C . GLN A 1 89 ? 0.982 -8.919 13.907 1.00 96.94 89 GLN A C 1
ATOM 716 O O . GLN A 1 89 ? -0.135 -8.714 13.427 1.00 96.94 89 GLN A O 1
ATOM 721 N N . LEU A 1 90 ? 1.512 -10.148 13.939 1.00 96.88 90 LEU A N 1
ATOM 722 C CA . LEU A 1 90 ? 0.803 -11.334 13.447 1.00 96.88 90 LEU A CA 1
ATOM 723 C C . LEU A 1 90 ? -0.459 -11.639 14.268 1.00 96.88 90 LEU A C 1
ATOM 725 O O . LEU A 1 90 ? -1.468 -12.032 13.681 1.00 96.88 90 LEU A O 1
ATOM 729 N N . ARG A 1 91 ? -0.458 -11.420 15.591 1.00 96.44 91 ARG A N 1
ATOM 730 C CA . ARG A 1 91 ? -1.656 -11.578 16.437 1.00 96.44 91 ARG A CA 1
ATOM 731 C C . ARG A 1 91 ? -2.760 -10.603 16.026 1.00 96.44 91 ARG A C 1
ATOM 733 O O . ARG A 1 91 ? -3.906 -11.023 15.873 1.00 96.44 91 ARG A O 1
ATOM 740 N N . HIS A 1 92 ? -2.421 -9.334 15.785 1.00 97.06 92 HIS A N 1
ATOM 741 C CA . HIS A 1 92 ? -3.370 -8.339 15.281 1.00 97.06 92 HIS A CA 1
ATOM 742 C C . HIS A 1 92 ? -3.907 -8.708 13.887 1.00 97.06 92 HIS A C 1
ATOM 744 O O . HIS A 1 92 ? -5.116 -8.631 13.672 1.00 97.06 92 HIS A O 1
ATOM 750 N N . TRP A 1 93 ? -3.057 -9.172 12.962 1.00 97.81 93 TRP A N 1
ATOM 751 C CA . TRP A 1 93 ? -3.510 -9.616 11.638 1.00 97.81 93 TRP A CA 1
ATOM 752 C C . TRP A 1 93 ? -4.426 -10.844 11.691 1.00 97.81 93 TRP A C 1
ATOM 754 O O . TRP A 1 93 ? -5.473 -10.841 11.044 1.00 97.81 93 TRP A O 1
ATOM 764 N N . LYS A 1 94 ? -4.095 -11.859 12.504 1.00 96.81 94 LYS A N 1
ATOM 765 C CA . LYS A 1 94 ? -4.959 -13.033 12.721 1.00 96.81 94 LYS A CA 1
ATOM 766 C C . LYS A 1 94 ? -6.307 -12.639 13.338 1.00 96.81 94 LYS A C 1
ATOM 768 O O . LYS A 1 94 ? -7.333 -13.155 12.907 1.00 96.81 94 LYS A O 1
ATOM 773 N N . TYR A 1 95 ? -6.320 -11.694 14.283 1.00 96.75 95 TYR A N 1
ATOM 774 C CA . TYR A 1 95 ? -7.549 -11.162 14.886 1.00 96.75 95 TYR A CA 1
ATOM 775 C C . TYR A 1 95 ? -8.416 -10.364 13.896 1.00 96.75 95 TYR A C 1
ATOM 777 O O . TYR A 1 95 ? -9.639 -10.487 13.914 1.00 96.75 95 TYR A O 1
ATOM 785 N N . TRP A 1 96 ? -7.810 -9.566 13.010 1.00 97.62 96 TRP A N 1
ATOM 786 C CA . TRP A 1 96 ? -8.543 -8.896 11.930 1.00 97.62 96 TRP A CA 1
ATOM 787 C C . TRP A 1 96 ? -9.120 -9.915 10.934 1.00 97.62 96 TRP A C 1
ATOM 789 O O . TRP A 1 96 ? -10.295 -9.822 10.575 1.00 97.62 96 TRP A O 1
ATOM 799 N N . HIS A 1 97 ? -8.322 -10.905 10.517 1.00 97.44 97 HIS A N 1
ATOM 800 C CA . HIS A 1 97 ? -8.704 -11.886 9.495 1.00 97.44 97 HIS A CA 1
ATOM 801 C C . HIS A 1 97 ? -9.828 -12.820 9.956 1.00 97.44 97 HIS A C 1
ATOM 803 O O . HIS A 1 97 ? -10.780 -13.027 9.208 1.00 97.44 97 HIS A O 1
ATOM 809 N N . SER A 1 98 ? -9.795 -13.293 11.208 1.00 96.00 98 SER A N 1
ATOM 810 C CA . SER A 1 98 ? -10.842 -14.163 11.774 1.00 96.00 98 SER A CA 1
ATOM 811 C C . SER A 1 98 ? -12.223 -13.503 11.885 1.00 96.00 98 SER A C 1
ATOM 813 O O . SER A 1 98 ? -13.219 -14.190 12.104 1.00 96.00 98 SER A O 1
ATOM 815 N N . ARG A 1 99 ? -12.291 -12.175 11.727 1.00 96.19 99 ARG A N 1
ATOM 816 C CA . ARG A 1 99 ? -13.522 -11.373 11.750 1.00 96.19 99 ARG A CA 1
ATOM 817 C C . ARG A 1 99 ? -14.039 -11.008 10.355 1.00 96.19 99 ARG A C 1
ATOM 819 O O . ARG A 1 99 ? -15.073 -10.352 10.261 1.00 96.19 99 ARG A O 1
ATOM 826 N N . GLN A 1 100 ? -13.340 -11.386 9.282 1.00 96.19 100 GLN A N 1
ATOM 827 C CA . GLN A 1 100 ? -13.795 -11.116 7.917 1.00 96.19 100 GLN A CA 1
ATOM 828 C C . GLN A 1 100 ? -14.864 -12.126 7.487 1.00 96.19 100 GLN A C 1
ATOM 830 O O . GLN A 1 100 ? -14.755 -13.317 7.759 1.00 96.19 100 GLN A O 1
ATOM 835 N N . HIS A 1 101 ? -15.876 -11.662 6.748 1.00 94.31 101 HIS A N 1
ATOM 836 C CA . HIS A 1 101 ? -16.965 -12.516 6.249 1.00 94.31 101 HIS A CA 1
ATOM 837 C C . HIS A 1 101 ? -16.511 -13.585 5.240 1.00 94.31 101 HIS A C 1
ATOM 839 O O . HIS A 1 101 ? -17.242 -14.535 4.977 1.00 94.31 101 HIS A O 1
ATOM 845 N N . THR A 1 102 ? -15.318 -13.438 4.658 1.00 94.69 102 THR A N 1
ATOM 846 C CA . THR A 1 102 ? -14.730 -14.413 3.738 1.00 94.69 102 THR A CA 1
ATOM 847 C C . THR A 1 102 ? -13.247 -14.588 4.027 1.00 94.69 102 THR A C 1
ATOM 849 O O . THR A 1 102 ? -12.509 -13.613 4.164 1.00 94.69 102 THR A O 1
ATOM 852 N N . ALA A 1 103 ? -12.791 -15.842 4.055 1.00 92.50 103 ALA A N 1
ATOM 853 C CA . ALA A 1 103 ? -11.380 -16.173 4.238 1.00 92.50 103 ALA A CA 1
ATOM 854 C C . ALA A 1 103 ? -10.486 -15.596 3.126 1.00 92.50 103 ALA A C 1
ATOM 856 O O . ALA A 1 103 ? -9.303 -15.388 3.373 1.00 92.50 103 ALA A O 1
ATOM 857 N N . LYS A 1 104 ? -11.055 -15.297 1.943 1.00 94.19 104 LYS A N 1
ATOM 858 C CA . LYS A 1 104 ? -10.368 -14.649 0.812 1.00 94.19 104 LYS A CA 1
ATOM 859 C C . LYS A 1 104 ? -10.171 -13.135 0.984 1.00 94.19 104 LYS A C 1
ATOM 861 O O . LYS A 1 104 ? -9.520 -12.530 0.141 1.00 94.19 104 LYS A O 1
ATOM 866 N N . GLN A 1 105 ? -10.737 -12.505 2.019 1.00 97.06 105 GLN A N 1
ATOM 867 C CA . GLN A 1 105 ? -10.633 -11.056 2.202 1.00 97.06 105 GLN A CA 1
ATOM 868 C C . GLN A 1 105 ? -9.184 -10.660 2.491 1.00 97.06 105 GLN A C 1
ATOM 870 O O . GLN A 1 105 ? -8.643 -10.960 3.557 1.00 97.06 105 GLN A O 1
ATOM 875 N N . ARG A 1 106 ? -8.577 -9.939 1.550 1.00 98.31 106 ARG A N 1
ATOM 876 C CA . ARG A 1 106 ? -7.248 -9.342 1.684 1.00 98.31 106 ARG A CA 1
ATOM 877 C C . ARG A 1 106 ? -7.322 -8.011 2.423 1.00 98.31 106 ARG A C 1
ATOM 879 O O . ARG A 1 106 ? -8.375 -7.374 2.456 1.00 98.31 106 ARG A O 1
ATOM 886 N N . CYS A 1 107 ? -6.208 -7.591 3.016 1.00 98.50 107 CYS A N 1
ATOM 887 C CA . CYS A 1 107 ? -6.056 -6.286 3.662 1.00 98.50 107 CYS A CA 1
ATOM 888 C C . CYS A 1 107 ? -5.762 -5.176 2.636 1.00 98.50 107 CYS A C 1
ATOM 890 O O . CYS A 1 107 ? -6.198 -4.043 2.841 1.00 98.50 107 CYS A O 1
ATOM 892 N N . ILE A 1 108 ? -5.080 -5.507 1.536 1.00 98.75 108 ILE A N 1
ATOM 893 C CA . ILE A 1 108 ? -4.816 -4.604 0.410 1.00 98.75 108 ILE A CA 1
ATOM 894 C C . ILE A 1 108 ? -5.132 -5.299 -0.919 1.00 98.75 108 ILE A C 1
ATOM 896 O O . ILE A 1 108 ? -4.672 -6.424 -1.153 1.00 98.75 108 ILE A O 1
ATOM 900 N N . ASP A 1 109 ? -5.869 -4.594 -1.777 1.00 98.44 109 ASP A N 1
ATOM 901 C CA . ASP A 1 109 ? -6.167 -4.980 -3.161 1.00 98.44 109 ASP A CA 1
ATOM 902 C C . ASP A 1 109 ? -5.634 -3.925 -4.141 1.00 98.44 109 ASP A C 1
ATOM 904 O O . ASP A 1 109 ? -5.410 -2.768 -3.771 1.00 98.44 109 ASP A O 1
ATOM 908 N N . ILE A 1 110 ? -5.465 -4.326 -5.402 1.00 97.69 110 ILE A N 1
ATOM 909 C CA . ILE A 1 110 ? -5.112 -3.470 -6.540 1.00 97.69 110 ILE A CA 1
ATOM 910 C C . ILE A 1 110 ? -6.227 -3.556 -7.591 1.00 97.69 110 ILE A C 1
ATOM 912 O O . ILE A 1 110 ? -6.722 -4.647 -7.864 1.00 97.69 110 ILE A O 1
ATOM 916 N N . ALA A 1 111 ? -6.652 -2.422 -8.149 1.00 97.00 111 ALA A N 1
ATOM 917 C CA . ALA A 1 111 ? -7.682 -2.395 -9.187 1.00 97.00 111 ALA A CA 1
ATOM 918 C C . ALA A 1 111 ? -7.109 -2.754 -10.563 1.00 97.00 111 ALA A C 1
ATOM 920 O O . ALA A 1 111 ? -5.991 -2.372 -10.919 1.00 97.00 111 ALA A O 1
ATOM 921 N N . ASP A 1 112 ? -7.930 -3.414 -11.371 1.00 93.00 112 ASP A N 1
ATOM 922 C CA . ASP A 1 112 ? -7.625 -3.942 -12.699 1.00 93.00 112 ASP A CA 1
ATOM 923 C C . ASP A 1 112 ? -7.768 -2.900 -13.829 1.00 93.00 112 ASP A C 1
ATOM 925 O O . ASP A 1 112 ? -8.089 -3.214 -14.976 1.00 93.00 112 ASP A O 1
ATOM 929 N N . TYR A 1 113 ? -7.507 -1.627 -13.527 1.00 90.00 113 TYR A N 1
ATOM 930 C CA . TYR A 1 113 ? -7.635 -0.549 -14.505 1.00 90.00 113 TYR A CA 1
ATOM 931 C C . TYR A 1 113 ? -6.558 -0.633 -15.593 1.00 90.00 113 TYR A C 1
ATOM 933 O O . TYR A 1 113 ? -5.365 -0.760 -15.308 1.00 90.00 113 TYR A O 1
ATOM 941 N N . LYS A 1 114 ? -6.979 -0.459 -16.853 1.00 83.06 114 LYS A N 1
ATOM 942 C CA . LYS A 1 114 ? -6.098 -0.459 -18.036 1.00 83.06 114 LYS A CA 1
ATOM 943 C C . LYS A 1 114 ? -4.941 0.543 -17.924 1.00 83.06 114 LYS A C 1
ATOM 945 O O . LYS A 1 114 ? -3.843 0.244 -18.372 1.00 83.06 114 LYS A O 1
ATOM 950 N N . GLU A 1 115 ? -5.178 1.702 -17.307 1.00 78.69 115 GLU A N 1
ATOM 951 C CA . GLU A 1 115 ? -4.143 2.713 -17.043 1.00 78.69 115 GLU A CA 1
ATOM 952 C C . GLU A 1 115 ? -2.980 2.138 -16.215 1.00 78.69 115 GLU A C 1
ATOM 954 O O . GLU A 1 115 ? -1.822 2.358 -16.562 1.00 78.69 115 GLU A O 1
ATOM 959 N N . SER A 1 116 ? -3.272 1.327 -15.189 1.00 76.50 116 SER A N 1
ATOM 960 C CA . SER A 1 116 ? -2.245 0.693 -14.358 1.00 76.50 116 SER A CA 1
ATOM 961 C C . SER A 1 116 ? -1.415 -0.307 -15.162 1.00 76.50 116 SER A C 1
ATOM 963 O O . SER A 1 116 ? -0.191 -0.218 -15.203 1.00 76.50 116 SER A O 1
ATOM 965 N N . PHE A 1 117 ? -2.078 -1.243 -15.850 1.00 81.81 117 PHE A N 1
ATOM 966 C CA . PHE A 1 117 ? -1.418 -2.327 -16.593 1.00 81.81 117 PHE A CA 1
ATOM 967 C C . PHE A 1 117 ? -0.546 -1.858 -17.765 1.00 81.81 117 PHE A C 1
ATOM 969 O O . PHE A 1 117 ? 0.306 -2.615 -18.221 1.00 81.81 117 PHE A O 1
ATOM 976 N N . ASN A 1 118 ? -0.727 -0.625 -18.243 1.00 86.88 118 ASN A N 1
ATOM 977 C CA . ASN A 1 118 ? 0.171 -0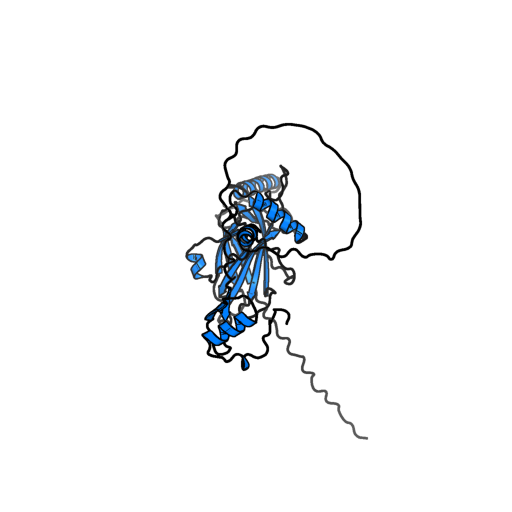.029 -19.232 1.00 86.88 118 ASN A CA 1
ATOM 978 C C . ASN A 1 118 ? 1.542 0.353 -18.636 1.00 86.88 118 ASN A C 1
ATOM 980 O O . ASN A 1 118 ? 2.509 0.448 -19.383 1.00 86.88 118 ASN A O 1
ATOM 984 N N . THR A 1 119 ? 1.625 0.592 -17.319 1.00 89.88 119 THR A N 1
ATOM 985 C CA . THR A 1 119 ? 2.829 1.112 -16.632 1.00 89.88 119 THR A CA 1
ATOM 986 C C . THR A 1 119 ? 3.461 0.107 -15.660 1.00 89.88 119 THR A C 1
ATOM 988 O O . THR A 1 119 ? 4.622 0.254 -15.273 1.00 89.88 119 THR A O 1
ATOM 991 N N . ILE A 1 120 ? 2.727 -0.947 -15.277 1.00 95.19 120 ILE A N 1
ATOM 992 C CA . ILE A 1 120 ? 3.202 -2.004 -14.376 1.00 95.19 120 ILE A CA 1
ATOM 993 C C . ILE A 1 120 ? 2.989 -3.413 -14.950 1.00 95.19 120 ILE A C 1
ATOM 995 O O . ILE A 1 120 ? 2.038 -3.690 -15.674 1.00 95.19 120 ILE A O 1
ATOM 999 N N . SER A 1 121 ? 3.870 -4.343 -14.580 1.00 95.00 121 SER A N 1
ATOM 1000 C CA . SER A 1 121 ? 3.848 -5.750 -15.009 1.00 95.00 121 SER A CA 1
ATOM 1001 C C . SER A 1 121 ? 4.277 -6.694 -13.879 1.00 95.00 121 SER A C 1
ATOM 1003 O O . SER A 1 121 ? 4.811 -6.247 -12.864 1.00 95.00 121 SER A O 1
ATOM 1005 N N . ASN A 1 122 ? 4.077 -8.008 -14.045 1.00 94.69 122 ASN A N 1
ATOM 1006 C CA . ASN A 1 122 ? 4.429 -9.034 -13.045 1.00 94.69 122 ASN A CA 1
ATOM 1007 C C . ASN A 1 122 ? 3.798 -8.768 -11.658 1.00 94.69 122 ASN A C 1
ATOM 1009 O O . ASN A 1 122 ? 4.504 -8.692 -10.653 1.00 94.69 122 ASN A O 1
ATOM 1013 N N . ILE A 1 123 ? 2.473 -8.578 -11.618 1.00 96.12 123 ILE A N 1
ATOM 1014 C CA . ILE A 1 123 ? 1.723 -8.374 -10.370 1.00 96.12 123 ILE A CA 1
ATOM 1015 C C . ILE A 1 123 ? 1.635 -9.695 -9.598 1.00 96.12 123 ILE A C 1
ATOM 1017 O O . ILE A 1 123 ? 1.180 -10.702 -10.136 1.00 96.12 123 ILE A O 1
ATOM 1021 N N . GLU A 1 124 ? 2.036 -9.675 -8.329 1.00 96.81 124 GLU A N 1
ATOM 1022 C CA . GLU A 1 124 ? 2.030 -10.826 -7.429 1.00 96.81 124 GLU A CA 1
ATOM 1023 C C . GLU A 1 124 ? 1.448 -10.452 -6.060 1.00 96.81 124 GLU A C 1
ATOM 1025 O O . GLU A 1 124 ? 1.943 -9.574 -5.350 1.00 96.81 124 GLU A O 1
ATOM 1030 N N . GLU A 1 125 ? 0.421 -11.182 -5.641 1.00 97.12 125 GLU A N 1
ATOM 1031 C CA . GLU A 1 125 ? -0.243 -11.043 -4.344 1.00 97.12 125 GLU A CA 1
ATOM 1032 C C . GLU A 1 125 ? 0.527 -11.738 -3.199 1.00 97.12 125 GLU A C 1
ATOM 1034 O O . GLU A 1 125 ? 0.010 -12.613 -2.504 1.00 97.12 125 GLU A O 1
ATOM 1039 N N . ILE A 1 126 ? 1.790 -11.355 -2.993 1.00 96.62 126 ILE A N 1
ATOM 1040 C CA . ILE A 1 126 ? 2.746 -12.082 -2.134 1.00 96.62 126 ILE A CA 1
ATOM 1041 C C . ILE A 1 126 ? 2.321 -12.264 -0.661 1.00 96.62 126 ILE A C 1
ATOM 1043 O O . ILE A 1 126 ? 2.851 -13.140 0.022 1.00 96.62 126 ILE A O 1
ATOM 1047 N N . ALA A 1 127 ? 1.396 -11.444 -0.150 1.00 98.25 127 ALA A N 1
ATOM 1048 C CA . ALA A 1 127 ? 0.783 -11.594 1.170 1.00 98.25 127 ALA A CA 1
ATOM 1049 C C . ALA A 1 127 ? -0.608 -10.936 1.204 1.00 98.25 127 ALA A C 1
ATOM 1051 O O . ALA A 1 127 ? -0.943 -10.130 0.339 1.00 98.25 127 ALA A O 1
ATOM 1052 N N . TYR A 1 128 ? -1.423 -11.202 2.228 1.00 98.44 128 TYR A N 1
ATOM 1053 C CA . TYR A 1 128 ? -2.743 -10.561 2.370 1.00 98.44 128 TYR A CA 1
ATOM 1054 C C . TYR A 1 128 ? -2.647 -9.050 2.617 1.00 98.44 128 TYR A C 1
ATOM 1056 O O . TYR A 1 128 ? -3.590 -8.320 2.317 1.00 98.44 128 TYR A O 1
ATOM 1064 N N . ASN A 1 129 ? -1.519 -8.580 3.152 1.00 98.62 129 ASN A N 1
ATOM 1065 C CA . ASN A 1 129 ? -1.213 -7.169 3.375 1.00 98.62 129 ASN A CA 1
ATOM 1066 C C . ASN A 1 129 ? -0.122 -6.621 2.434 1.00 98.62 129 ASN A C 1
ATOM 1068 O O . ASN A 1 129 ? 0.375 -5.532 2.704 1.00 98.62 129 ASN A O 1
ATOM 1072 N N . ALA A 1 130 ? 0.258 -7.333 1.361 1.00 98.69 130 ALA A N 1
ATOM 1073 C CA . ALA A 1 130 ? 1.265 -6.856 0.406 1.00 98.69 130 ALA A CA 1
ATOM 1074 C C . ALA A 1 130 ? 1.029 -7.319 -1.041 1.00 98.69 130 ALA A C 1
ATOM 1076 O O . ALA A 1 130 ? 0.603 -8.446 -1.294 1.00 98.69 130 ALA A O 1
ATOM 1077 N N . ILE A 1 131 ? 1.368 -6.445 -1.988 1.00 98.62 131 ILE A N 1
ATOM 1078 C CA . ILE A 1 131 ? 1.315 -6.676 -3.436 1.00 98.62 131 ILE A CA 1
ATOM 1079 C C . ILE A 1 131 ? 2.668 -6.266 -4.016 1.00 98.62 131 ILE A C 1
ATOM 1081 O O . ILE A 1 131 ? 3.155 -5.167 -3.745 1.00 98.62 131 ILE A O 1
ATOM 1085 N N . SER A 1 132 ? 3.282 -7.145 -4.804 1.00 98.06 132 SER A N 1
ATOM 1086 C CA . SER A 1 132 ? 4.487 -6.852 -5.577 1.00 98.06 132 SER A CA 1
ATOM 1087 C C . SER A 1 132 ? 4.116 -6.599 -7.035 1.00 98.06 132 SER A C 1
ATOM 1089 O O . SER A 1 132 ? 3.198 -7.220 -7.558 1.00 98.06 132 SER A O 1
ATOM 1091 N N . PHE A 1 133 ? 4.852 -5.720 -7.703 1.00 97.81 133 PHE A N 1
ATOM 1092 C CA . PHE A 1 133 ? 4.816 -5.549 -9.157 1.00 97.81 133 PHE A CA 1
ATOM 1093 C C . PHE A 1 133 ? 6.161 -5.007 -9.644 1.00 97.81 133 PHE A C 1
ATOM 1095 O O . PHE A 1 133 ? 7.050 -4.677 -8.854 1.00 97.81 133 PHE A O 1
ATOM 1102 N N . THR A 1 134 ? 6.331 -4.929 -10.956 1.00 96.50 134 THR A N 1
ATOM 1103 C CA . THR A 1 134 ? 7.532 -4.405 -11.607 1.00 96.50 134 THR A CA 1
ATOM 1104 C C . THR A 1 134 ? 7.181 -3.295 -1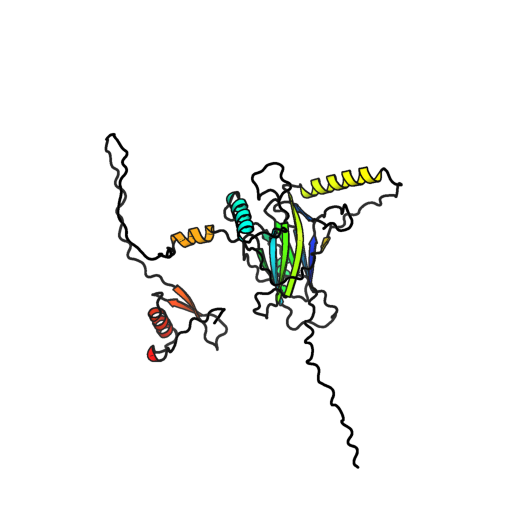2.583 1.00 96.50 134 THR A C 1
ATOM 1106 O O . THR A 1 134 ? 6.114 -3.324 -13.193 1.00 96.50 134 THR A O 1
ATOM 1109 N N . TRP A 1 135 ? 8.079 -2.329 -12.726 1.00 95.94 135 TRP A N 1
ATOM 1110 C CA . TRP A 1 135 ? 7.895 -1.142 -13.558 1.00 95.94 135 TRP A CA 1
ATOM 1111 C C . TRP A 1 135 ? 9.241 -0.626 -14.072 1.00 95.94 135 TRP A C 1
ATOM 1113 O O . TRP A 1 135 ? 10.295 -1.066 -13.598 1.00 95.94 135 TRP A O 1
ATOM 1123 N N . ASP A 1 136 ? 9.198 0.250 -15.070 1.00 92.69 136 ASP A N 1
ATOM 1124 C CA . ASP A 1 136 ? 10.367 0.869 -15.691 1.00 92.69 136 ASP A CA 1
ATOM 1125 C C . ASP A 1 136 ? 10.613 2.260 -15.089 1.00 92.69 136 ASP A C 1
ATOM 1127 O O . ASP A 1 136 ? 9.698 3.074 -15.040 1.00 92.69 136 ASP A O 1
ATOM 1131 N N . ILE A 1 137 ? 11.831 2.547 -14.618 1.00 92.12 137 ILE A N 1
ATOM 1132 C CA . ILE A 1 137 ? 12.156 3.836 -13.977 1.00 92.12 137 ILE A CA 1
ATOM 1133 C C . ILE A 1 137 ? 12.172 5.034 -14.932 1.00 92.12 137 ILE A C 1
ATOM 1135 O O . ILE A 1 137 ? 12.246 6.162 -14.450 1.00 92.12 137 ILE A O 1
ATOM 1139 N N . ASN A 1 138 ? 12.163 4.813 -16.252 1.00 88.56 138 ASN A N 1
ATOM 1140 C CA . ASN A 1 138 ? 12.024 5.898 -17.223 1.00 88.56 138 ASN A CA 1
ATOM 1141 C C . ASN A 1 138 ? 10.550 6.339 -17.376 1.00 88.56 138 ASN A C 1
ATOM 1143 O O . ASN A 1 138 ? 10.307 7.418 -17.911 1.00 88.56 138 ASN A O 1
ATOM 1147 N N . ASP A 1 139 ? 9.597 5.531 -16.895 1.00 90.62 139 ASP A N 1
ATOM 1148 C CA . ASP A 1 139 ? 8.159 5.800 -16.916 1.00 90.62 139 ASP A CA 1
ATOM 1149 C C . ASP A 1 139 ? 7.624 6.166 -15.516 1.00 90.62 139 ASP A C 1
ATOM 1151 O O . ASP A 1 139 ? 8.233 5.883 -14.480 1.00 90.62 139 ASP A O 1
ATOM 1155 N N . GLU A 1 140 ? 6.432 6.769 -15.471 1.00 93.62 140 GLU A N 1
ATOM 1156 C CA . GLU A 1 140 ? 5.665 6.908 -14.231 1.00 93.62 140 GLU A CA 1
ATOM 1157 C C . GLU A 1 140 ? 4.782 5.669 -14.026 1.00 93.62 140 GLU A C 1
ATOM 1159 O O . GLU A 1 140 ? 3.858 5.413 -14.799 1.00 93.62 140 GLU A O 1
ATOM 1164 N N . ALA A 1 141 ? 5.036 4.906 -12.963 1.00 96.56 141 ALA A N 1
ATOM 1165 C CA . ALA A 1 141 ? 4.216 3.758 -12.605 1.00 96.56 141 ALA A CA 1
ATOM 1166 C C . ALA A 1 141 ? 3.009 4.195 -11.776 1.00 96.56 141 ALA A C 1
ATOM 1168 O O . ALA A 1 141 ? 3.163 4.745 -10.683 1.00 96.56 141 ALA A O 1
ATOM 1169 N N . LYS A 1 142 ? 1.803 3.895 -12.258 1.00 97.00 142 LYS A N 1
ATOM 1170 C CA . LYS A 1 142 ? 0.551 4.272 -11.596 1.00 97.00 142 LYS A CA 1
ATOM 1171 C C . LYS A 1 142 ? -0.255 3.037 -11.228 1.00 97.00 142 LYS A C 1
ATOM 1173 O O . LYS A 1 142 ? -0.484 2.156 -12.051 1.00 97.00 142 LYS A O 1
ATOM 1178 N N . VAL A 1 143 ? -0.701 2.969 -9.980 1.00 98.19 143 VAL A N 1
ATOM 1179 C CA . VAL A 1 143 ? -1.545 1.884 -9.469 1.00 98.19 143 VAL A CA 1
ATOM 1180 C C . VAL A 1 143 ? -2.686 2.447 -8.640 1.00 98.19 143 VAL A C 1
ATOM 1182 O O . VAL A 1 143 ? -2.591 3.534 -8.080 1.00 98.19 143 VAL A O 1
ATOM 1185 N N . PHE A 1 144 ? -3.774 1.695 -8.527 1.00 98.25 144 PHE A N 1
ATOM 1186 C CA . PHE A 1 144 ? -4.930 2.083 -7.728 1.00 98.25 144 PHE A CA 1
ATOM 1187 C C . PHE A 1 144 ? -5.129 1.025 -6.651 1.00 98.25 144 PHE A C 1
ATOM 1189 O O . PHE A 1 144 ? -5.428 -0.123 -6.971 1.00 98.25 144 PHE A O 1
ATOM 1196 N N . ILE A 1 145 ? -4.938 1.393 -5.385 1.00 98.56 145 ILE A N 1
ATOM 1197 C CA . ILE A 1 145 ? -4.989 0.455 -4.253 1.00 98.56 145 ILE A CA 1
ATOM 1198 C C . ILE A 1 145 ? -6.150 0.762 -3.315 1.00 98.56 145 ILE A C 1
ATOM 1200 O O . ILE A 1 145 ? -6.511 1.923 -3.123 1.00 98.56 145 ILE A O 1
ATOM 1204 N N . SER A 1 146 ? -6.711 -0.268 -2.692 1.00 98.56 146 SER A N 1
ATOM 1205 C CA . SER A 1 146 ? -7.692 -0.123 -1.615 1.00 98.56 146 SER A CA 1
ATOM 1206 C C . SER A 1 146 ? -7.167 -0.755 -0.327 1.00 98.56 146 SER A C 1
ATOM 1208 O O . SER A 1 146 ? -6.380 -1.702 -0.357 1.00 98.56 146 SER A O 1
ATOM 1210 N N . VAL A 1 147 ? -7.578 -0.213 0.823 1.00 98.81 147 VAL A N 1
ATOM 1211 C CA . VAL A 1 147 ? -7.252 -0.777 2.141 1.00 98.81 147 VAL A CA 1
ATOM 1212 C C . VAL A 1 147 ? -8.531 -1.267 2.810 1.00 98.81 147 VAL A C 1
ATOM 1214 O O . VAL A 1 147 ? -9.514 -0.535 2.919 1.00 98.81 147 VAL A O 1
ATOM 1217 N N . ASN A 1 148 ? -8.512 -2.512 3.276 1.00 98.56 148 ASN A N 1
ATOM 1218 C CA . ASN A 1 148 ? -9.688 -3.268 3.708 1.00 98.56 148 ASN A CA 1
ATOM 1219 C C . ASN A 1 148 ? -9.743 -3.540 5.219 1.00 98.56 148 ASN A C 1
ATOM 1221 O O . ASN A 1 148 ? -10.617 -4.269 5.682 1.00 98.56 148 ASN A O 1
ATOM 1225 N N . CYS A 1 149 ? -8.847 -2.947 6.005 1.00 98.25 149 CYS A N 1
ATOM 1226 C CA . CYS A 1 149 ? -8.920 -2.926 7.465 1.00 98.25 149 CYS A CA 1
ATOM 1227 C C . CYS A 1 149 ? -9.212 -1.504 7.958 1.00 98.25 149 CYS A C 1
ATOM 1229 O O . CYS A 1 149 ? -8.540 -0.556 7.548 1.00 98.25 149 CYS A O 1
ATOM 1231 N N . LEU A 1 150 ? -10.173 -1.339 8.867 1.00 97.88 150 LEU A N 1
ATOM 1232 C CA . LEU A 1 150 ? -10.306 -0.105 9.639 1.00 97.88 150 LEU A CA 1
ATOM 1233 C C . LEU A 1 150 ? -9.164 -0.025 10.650 1.00 97.88 150 LEU A C 1
ATOM 1235 O O . LEU A 1 150 ? -8.770 -1.035 11.235 1.00 97.88 150 LEU A O 1
ATOM 1239 N N . SER A 1 151 ? -8.702 1.184 10.973 1.00 96.50 151 SER A N 1
ATOM 1240 C CA . SER A 1 151 ? -7.720 1.358 12.056 1.00 96.50 151 SER A CA 1
ATOM 1241 C C . SER A 1 151 ? -8.232 0.825 13.409 1.00 96.50 151 SER A C 1
ATOM 1243 O O . SER A 1 151 ? -7.440 0.516 14.294 1.00 96.50 151 SER A O 1
ATOM 1245 N N . THR A 1 152 ? -9.550 0.702 13.588 1.00 96.56 152 THR A N 1
ATOM 1246 C CA . THR A 1 152 ? -10.199 0.151 14.789 1.00 96.56 152 THR A CA 1
ATOM 1247 C C . THR A 1 152 ? -10.394 -1.368 14.782 1.00 96.56 152 THR A C 1
ATOM 1249 O O . THR A 1 152 ? -10.706 -1.909 15.837 1.00 96.56 152 THR A O 1
ATOM 1252 N N . ASP A 1 153 ? -10.193 -2.075 13.663 1.00 96.56 153 ASP A N 1
ATOM 1253 C CA . ASP A 1 153 ? -10.533 -3.511 13.560 1.00 96.56 153 ASP A CA 1
ATOM 1254 C C . ASP A 1 153 ? -9.619 -4.436 14.380 1.00 96.56 153 ASP A C 1
ATOM 1256 O O . ASP A 1 153 ? -9.929 -5.609 14.565 1.00 96.56 153 ASP A O 1
ATOM 1260 N N . PHE A 1 154 ? -8.497 -3.922 14.886 1.00 95.44 154 PHE A N 1
ATOM 1261 C CA . PHE A 1 154 ? -7.471 -4.690 15.600 1.00 95.44 154 PHE A CA 1
ATOM 1262 C C . PHE A 1 154 ? -7.716 -4.828 17.115 1.00 95.44 154 PHE A C 1
ATOM 1264 O O . PHE A 1 154 ? -6.840 -5.308 17.836 1.00 95.44 154 PHE A O 1
ATOM 1271 N N . SER A 1 155 ? -8.885 -4.399 17.604 1.00 88.50 155 SER A N 1
ATOM 1272 C CA . SER A 1 155 ? -9.343 -4.569 18.989 1.00 88.50 155 SER A CA 1
ATOM 1273 C C . SER A 1 155 ? -10.862 -4.778 19.042 1.00 88.50 155 SER A C 1
ATOM 1275 O O . SER A 1 155 ? -11.594 -4.321 18.167 1.00 88.50 155 SER A O 1
ATOM 1277 N N . SER A 1 156 ? -11.357 -5.4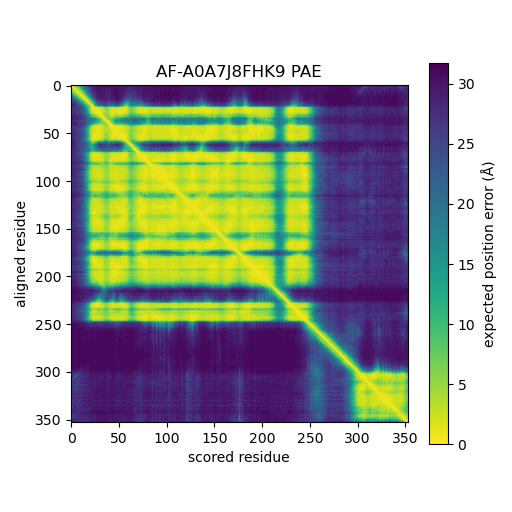75 20.065 1.00 85.19 156 SER A N 1
ATOM 1278 C CA . SER A 1 156 ? -12.794 -5.585 20.378 1.00 85.19 156 SER A CA 1
ATOM 1279 C C . SER A 1 156 ? -13.318 -4.404 21.204 1.00 85.19 156 SER A C 1
ATOM 1281 O O . SER A 1 156 ? -14.532 -4.224 21.328 1.00 85.19 156 SER A O 1
ATOM 1283 N N . GLN A 1 157 ? -12.423 -3.603 21.787 1.00 88.88 157 GLN A N 1
ATOM 1284 C CA . GLN A 1 157 ? -12.778 -2.536 22.715 1.00 88.88 157 GLN A CA 1
ATOM 1285 C C . GLN A 1 157 ? -13.464 -1.375 21.979 1.00 88.88 157 GLN A C 1
ATOM 1287 O O . GLN A 1 157 ? -12.889 -0.733 21.099 1.00 88.88 157 GLN A O 1
ATOM 1292 N N . LYS A 1 158 ? -14.708 -1.073 22.362 1.00 84.69 158 LYS A N 1
ATOM 1293 C CA . LYS A 1 158 ? -15.456 0.076 21.831 1.00 84.69 158 LYS A CA 1
ATOM 1294 C C . LYS A 1 158 ? -14.793 1.393 22.258 1.00 84.69 158 LYS A C 1
ATOM 1296 O O . LYS A 1 158 ? -14.266 1.499 23.360 1.00 84.69 158 LYS A O 1
ATOM 1301 N N . GLY A 1 159 ? -14.843 2.404 21.389 1.00 80.94 159 GLY A N 1
ATOM 1302 C CA . GLY A 1 159 ? -14.327 3.749 21.680 1.00 80.94 159 GLY A CA 1
ATOM 1303 C C . GLY A 1 159 ? -12.809 3.932 21.540 1.00 80.94 159 GLY A C 1
ATOM 1304 O O . GLY A 1 159 ? -12.313 5.028 21.796 1.00 80.94 159 GLY A O 1
ATOM 1305 N N . VAL A 1 160 ? -12.055 2.914 21.107 1.00 87.44 160 VAL A N 1
ATOM 1306 C CA . VAL A 1 160 ? -10.607 3.060 20.875 1.00 87.44 160 VAL A CA 1
ATOM 1307 C C . VAL A 1 160 ? -10.292 3.993 19.703 1.00 87.44 160 VAL A C 1
ATOM 1309 O O . VAL A 1 160 ? -11.002 4.048 18.699 1.00 87.44 160 VAL A O 1
ATOM 1312 N N . LYS A 1 161 ? -9.149 4.684 19.790 1.00 85.88 161 LYS A N 1
ATOM 1313 C CA . LYS A 1 161 ? -8.624 5.560 18.726 1.00 85.88 161 LYS A CA 1
ATOM 1314 C C . LYS A 1 161 ? -8.315 4.803 17.421 1.00 85.88 161 LYS A C 1
ATOM 1316 O O . LYS A 1 161 ? -8.287 5.437 16.363 1.00 85.88 161 LYS A O 1
ATOM 1321 N N . GLY A 1 162 ? -8.098 3.490 17.503 1.00 89.38 162 GLY A N 1
ATOM 1322 C CA . GLY A 1 162 ? -7.558 2.641 16.441 1.00 89.38 162 GLY A CA 1
ATOM 1323 C C . GLY A 1 162 ? -6.026 2.648 16.411 1.00 89.38 162 GLY A C 1
ATOM 1324 O O . GLY A 1 162 ? -5.410 3.640 16.806 1.00 89.38 162 GLY A O 1
ATOM 1325 N N . LEU A 1 163 ? -5.429 1.544 15.953 1.00 91.62 163 LEU A N 1
ATOM 1326 C CA . LEU A 1 163 ? -3.984 1.418 15.761 1.00 91.62 163 LEU A CA 1
ATOM 1327 C C . LEU A 1 163 ? -3.517 2.279 14.575 1.00 91.62 163 LEU A C 1
ATOM 1329 O O . LEU A 1 163 ? -4.248 2.403 13.584 1.00 91.62 163 LEU A O 1
ATOM 1333 N N . PRO A 1 164 ? -2.315 2.875 14.645 1.00 91.62 164 PRO A N 1
ATOM 1334 C CA . PRO A 1 164 ? -1.745 3.615 13.533 1.00 91.62 164 PRO A CA 1
ATOM 1335 C C . PRO A 1 164 ? -1.195 2.643 12.479 1.00 91.62 164 PRO A C 1
ATOM 1337 O O . PRO A 1 164 ? -0.515 1.663 12.795 1.00 91.62 164 PRO A O 1
ATOM 1340 N N . LEU A 1 165 ? -1.496 2.930 11.216 1.00 97.31 165 LEU A N 1
ATOM 1341 C CA . LEU A 1 165 ? -1.104 2.122 10.066 1.00 97.31 165 LEU A CA 1
ATOM 1342 C C . LEU A 1 165 ? -0.233 2.956 9.125 1.00 97.31 165 LEU A C 1
ATOM 1344 O O . LEU A 1 165 ? -0.417 4.168 9.001 1.00 97.31 165 LEU A O 1
ATOM 1348 N N . ASN A 1 166 ? 0.681 2.290 8.432 1.00 97.75 166 ASN A N 1
ATOM 1349 C CA . ASN A 1 166 ? 1.422 2.838 7.307 1.00 97.75 166 ASN A CA 1
ATOM 1350 C C . ASN A 1 166 ? 1.050 2.069 6.039 1.00 97.75 166 ASN A C 1
ATOM 1352 O O . ASN A 1 166 ? 0.934 0.843 6.069 1.00 97.75 166 ASN A O 1
ATOM 1356 N N . ILE A 1 167 ? 0.974 2.775 4.914 1.00 98.56 167 ILE A N 1
ATOM 1357 C CA . ILE A 1 167 ? 1.310 2.174 3.623 1.00 98.56 167 ILE A CA 1
ATOM 1358 C C . ILE A 1 167 ? 2.820 2.337 3.475 1.00 98.56 167 ILE A C 1
ATOM 1360 O O . ILE A 1 167 ? 3.326 3.455 3.563 1.00 98.56 167 ILE A O 1
ATOM 1364 N N . GLN A 1 168 ? 3.542 1.241 3.286 1.00 98.44 168 GLN A N 1
ATOM 1365 C CA . GLN A 1 168 ? 4.979 1.237 3.031 1.00 98.44 168 GLN A CA 1
ATOM 1366 C C . GLN A 1 168 ? 5.235 0.729 1.612 1.00 98.44 168 GLN A C 1
ATOM 1368 O O . GLN A 1 168 ? 4.539 -0.168 1.133 1.00 98.44 168 GLN A O 1
ATOM 1373 N N . ILE A 1 169 ? 6.222 1.324 0.945 1.00 98.56 169 ILE A N 1
ATOM 1374 C CA . ILE A 1 169 ? 6.658 0.946 -0.398 1.00 98.56 169 ILE A CA 1
ATOM 1375 C C . ILE A 1 169 ? 8.158 0.658 -0.357 1.00 98.56 169 ILE A C 1
ATOM 1377 O O . ILE A 1 169 ? 8.971 1.567 -0.159 1.00 98.56 169 ILE A O 1
ATOM 1381 N N . ASP A 1 170 ? 8.504 -0.609 -0.571 1.00 97.81 170 ASP A N 1
ATOM 1382 C CA . ASP A 1 170 ? 9.880 -1.086 -0.721 1.00 97.81 170 ASP A CA 1
ATOM 1383 C C . ASP A 1 170 ? 10.173 -1.297 -2.208 1.00 97.81 170 ASP A C 1
ATOM 1385 O O . ASP A 1 170 ? 9.475 -2.063 -2.870 1.00 97.81 170 ASP A O 1
ATOM 1389 N N . THR A 1 171 ? 11.222 -0.664 -2.731 1.00 96.69 171 THR A N 1
ATOM 1390 C CA . THR A 1 171 ? 11.665 -0.827 -4.123 1.00 96.69 171 THR A CA 1
ATOM 1391 C C . THR A 1 171 ? 13.014 -1.528 -4.167 1.00 96.69 171 THR A C 1
ATOM 1393 O O . THR A 1 171 ? 13.936 -1.199 -3.421 1.00 96.69 171 THR A O 1
ATOM 1396 N N . TYR A 1 172 ? 13.129 -2.503 -5.063 1.00 94.00 172 TYR A N 1
ATOM 1397 C CA . TYR A 1 172 ? 14.262 -3.400 -5.252 1.00 94.00 172 TYR A CA 1
ATOM 1398 C C . TYR A 1 172 ? 14.775 -3.279 -6.691 1.00 94.00 172 TYR A C 1
ATOM 1400 O O . TYR A 1 172 ? 13.993 -3.195 -7.640 1.00 94.00 172 TYR A O 1
ATOM 1408 N N . SER A 1 173 ? 16.095 -3.332 -6.869 1.00 89.38 173 SER A N 1
ATOM 1409 C CA . SER A 1 173 ? 16.689 -3.505 -8.200 1.00 89.38 173 SER A CA 1
ATOM 1410 C C . SER A 1 173 ? 16.318 -4.885 -8.751 1.00 89.38 173 SER A C 1
ATOM 1412 O O . SER A 1 173 ? 16.469 -5.879 -8.044 1.00 89.38 173 SER A O 1
ATOM 1414 N N . TYR A 1 174 ? 15.851 -4.954 -10.000 1.00 82.69 174 TYR A N 1
ATOM 1415 C CA . TYR A 1 174 ? 15.415 -6.213 -10.617 1.00 82.69 174 TYR A CA 1
ATOM 1416 C C . TYR A 1 174 ? 16.582 -7.193 -10.844 1.00 82.69 174 TYR A C 1
ATOM 1418 O O . TYR A 1 174 ? 16.460 -8.388 -10.583 1.00 82.69 174 TYR A O 1
ATOM 1426 N N . ASN A 1 175 ? 17.747 -6.675 -11.250 1.00 76.56 175 ASN A N 1
ATOM 1427 C CA . ASN A 1 175 ? 18.920 -7.493 -11.584 1.00 76.56 175 ASN A CA 1
ATOM 1428 C C . ASN A 1 175 ? 19.729 -7.932 -10.350 1.00 76.56 175 ASN A C 1
ATOM 1430 O O . ASN A 1 175 ? 20.497 -8.893 -10.416 1.00 76.56 175 ASN A O 1
ATOM 1434 N N . ASN A 1 176 ? 19.580 -7.242 -9.216 1.00 72.31 176 ASN A N 1
ATOM 1435 C CA . ASN A 1 176 ? 20.298 -7.569 -7.990 1.00 72.31 176 ASN A CA 1
ATOM 1436 C C . ASN A 1 176 ? 19.479 -8.547 -7.136 1.00 72.31 176 ASN A C 1
ATOM 1438 O O . ASN A 1 176 ? 18.461 -8.165 -6.566 1.00 72.31 176 ASN A O 1
ATOM 1442 N N . ARG A 1 177 ? 19.958 -9.786 -6.954 1.00 70.50 177 ARG A N 1
ATOM 1443 C CA . ARG A 1 177 ? 19.310 -10.826 -6.116 1.00 70.50 177 ARG A CA 1
ATOM 1444 C C . ARG A 1 177 ? 19.408 -10.563 -4.599 1.00 70.50 177 ARG A C 1
ATOM 1446 O O . ARG A 1 177 ? 19.407 -11.495 -3.796 1.00 70.50 177 ARG A O 1
ATOM 1453 N N . SER A 1 178 ? 19.510 -9.299 -4.206 1.00 81.94 178 SER A N 1
ATOM 1454 C CA . SER A 1 178 ? 19.499 -8.849 -2.821 1.00 81.94 178 SER A CA 1
ATOM 1455 C C . SER A 1 178 ? 18.083 -8.909 -2.247 1.00 81.94 178 SER A C 1
ATOM 1457 O O . SER A 1 178 ? 17.136 -8.414 -2.854 1.00 81.94 178 SER A O 1
ATOM 1459 N N . ASN A 1 179 ? 17.945 -9.436 -1.029 1.00 83.19 179 ASN A N 1
ATOM 1460 C CA . ASN A 1 179 ? 16.696 -9.338 -0.264 1.00 83.19 179 ASN A CA 1
ATOM 1461 C C . ASN A 1 179 ? 16.510 -7.948 0.388 1.00 83.19 179 ASN A C 1
ATOM 1463 O O . ASN A 1 179 ? 15.494 -7.714 1.038 1.00 83.19 179 ASN A O 1
ATOM 1467 N N . LYS A 1 180 ? 17.487 -7.041 0.240 1.00 90.94 180 LYS A N 1
ATOM 1468 C CA . LYS A 1 180 ? 17.467 -5.673 0.772 1.00 90.94 180 LYS A CA 1
ATOM 1469 C C . LYS A 1 180 ? 16.925 -4.696 -0.285 1.00 90.94 180 LYS A C 1
ATOM 1471 O O . LYS A 1 180 ? 17.463 -4.705 -1.399 1.00 90.94 180 LYS A O 1
ATOM 1476 N N . PRO A 1 181 ? 15.907 -3.867 0.019 1.00 94.25 181 PRO A N 1
ATOM 1477 C CA . PRO A 1 181 ? 15.441 -2.825 -0.893 1.00 94.25 181 PRO A CA 1
ATOM 1478 C C . PRO A 1 181 ? 16.542 -1.794 -1.170 1.00 94.25 181 PRO A C 1
ATOM 1480 O O . PRO A 1 181 ? 17.405 -1.543 -0.331 1.00 94.25 181 PRO A O 1
ATOM 1483 N N . VAL A 1 182 ? 16.501 -1.181 -2.355 1.00 93.06 182 VAL A N 1
ATOM 1484 C CA . VAL A 1 182 ? 17.352 -0.032 -2.713 1.00 93.06 182 VAL A CA 1
ATOM 1485 C C . VAL A 1 182 ? 16.750 1.291 -2.240 1.00 93.06 182 VAL A C 1
ATOM 1487 O O . VAL A 1 182 ? 17.483 2.253 -2.036 1.00 93.06 182 VAL A O 1
ATOM 1490 N N . HIS A 1 183 ? 15.431 1.334 -2.032 1.00 95.19 183 HIS A N 1
ATOM 1491 C CA . HIS A 1 183 ? 14.728 2.469 -1.444 1.00 95.19 183 HIS A CA 1
ATOM 1492 C C . HIS A 1 183 ? 13.472 2.013 -0.699 1.00 95.19 183 HIS A C 1
ATOM 1494 O O . HIS A 1 183 ? 12.806 1.062 -1.110 1.00 95.19 183 HIS A O 1
ATOM 1500 N N . ARG A 1 184 ? 13.129 2.725 0.375 1.00 97.12 184 ARG A N 1
ATOM 1501 C CA . ARG A 1 184 ? 11.945 2.488 1.200 1.00 97.12 184 ARG A CA 1
ATOM 1502 C C . ARG A 1 184 ? 11.328 3.821 1.591 1.00 97.12 184 ARG A C 1
ATOM 1504 O O . ARG A 1 184 ? 12.042 4.744 1.979 1.00 97.12 184 ARG A O 1
ATOM 1511 N N . ALA A 1 185 ? 10.005 3.911 1.534 1.00 97.31 185 ALA A N 1
ATOM 1512 C CA . ALA A 1 185 ? 9.273 5.066 2.039 1.00 97.31 185 ALA A CA 1
ATOM 1513 C C . ALA A 1 185 ? 7.903 4.657 2.597 1.00 97.31 185 ALA A C 1
ATOM 1515 O O . ALA A 1 185 ? 7.390 3.585 2.274 1.00 97.31 185 ALA A O 1
ATOM 1516 N N . TYR A 1 186 ? 7.304 5.510 3.430 1.00 97.06 186 TYR A N 1
ATOM 1517 C CA . TYR A 1 186 ? 6.011 5.247 4.068 1.00 97.06 186 TYR A CA 1
ATOM 1518 C C . TYR A 1 186 ? 5.070 6.459 4.053 1.00 97.06 186 TYR A C 1
ATOM 1520 O O . TYR A 1 186 ? 5.493 7.617 4.057 1.00 97.06 186 TYR A O 1
ATOM 1528 N N . CYS A 1 187 ? 3.773 6.178 4.094 1.00 96.00 187 CYS A N 1
ATOM 1529 C CA . CYS A 1 187 ? 2.695 7.137 4.277 1.00 96.00 187 CYS A CA 1
ATOM 1530 C C . CYS A 1 187 ? 1.849 6.694 5.480 1.00 96.00 187 CYS A C 1
ATOM 1532 O O . CYS A 1 187 ? 1.334 5.577 5.490 1.00 96.00 187 CYS A O 1
ATOM 1534 N N . GLN A 1 188 ? 1.715 7.551 6.498 1.00 96.31 188 GLN A N 1
ATOM 1535 C CA . GLN A 1 188 ? 0.839 7.280 7.643 1.00 96.31 188 GLN A CA 1
ATOM 1536 C C . GLN A 1 188 ? -0.621 7.421 7.216 1.00 96.31 188 GLN A C 1
ATOM 1538 O O . GLN A 1 188 ? -1.022 8.479 6.727 1.00 96.31 188 GLN A O 1
ATOM 1543 N N . ILE A 1 189 ? -1.416 6.374 7.440 1.00 97.19 189 ILE A N 1
ATOM 1544 C CA . ILE A 1 189 ? -2.824 6.319 7.049 1.00 97.19 189 ILE A CA 1
ATOM 1545 C C . ILE A 1 189 ? -3.749 6.054 8.238 1.00 97.19 189 ILE A C 1
ATOM 1547 O O . ILE A 1 189 ? -3.427 5.328 9.185 1.00 97.19 189 ILE A O 1
ATOM 1551 N N . LYS A 1 190 ? -4.961 6.604 8.152 1.00 96.25 190 LYS A N 1
ATOM 1552 C CA . LYS A 1 190 ? -6.087 6.216 8.999 1.00 96.25 190 LYS A CA 1
ATOM 1553 C C . LYS A 1 190 ? -7.281 5.844 8.132 1.00 96.25 190 LYS A C 1
ATOM 1555 O O . LYS A 1 190 ? -7.715 6.644 7.304 1.00 96.25 190 LYS A O 1
ATOM 1560 N N . VAL A 1 191 ? -7.801 4.638 8.344 1.00 97.69 191 VAL A N 1
ATOM 1561 C CA . VAL A 1 191 ? -8.861 4.052 7.515 1.00 97.69 191 VAL A CA 1
ATOM 1562 C C . VAL A 1 191 ? -10.192 4.094 8.257 1.00 97.69 191 VAL A C 1
ATOM 1564 O O . VAL A 1 191 ? -10.278 3.680 9.418 1.00 97.69 191 VAL A O 1
ATOM 1567 N N . PHE A 1 192 ? -11.220 4.590 7.575 1.00 96.81 192 PHE A N 1
ATOM 1568 C CA . PHE A 1 192 ? -12.576 4.771 8.083 1.00 96.81 192 PHE A CA 1
ATOM 1569 C C . PHE A 1 192 ? -13.593 3.941 7.289 1.00 96.81 192 PHE A C 1
ATOM 1571 O O . PHE A 1 192 ? -13.344 3.559 6.148 1.00 96.81 192 PHE A O 1
ATOM 1578 N N . CYS A 1 193 ? -14.760 3.680 7.879 1.00 96.12 193 CYS A N 1
ATOM 1579 C CA . CYS A 1 193 ? -15.906 3.131 7.157 1.00 96.12 193 CYS A CA 1
ATOM 1580 C C . CYS A 1 193 ? -16.658 4.222 6.376 1.00 96.12 193 CYS A C 1
ATOM 1582 O O . CYS A 1 193 ? -16.638 5.403 6.744 1.00 96.12 193 CYS A O 1
ATOM 1584 N N . ASP A 1 194 ? -17.368 3.798 5.331 1.00 95.50 194 ASP A N 1
ATOM 1585 C CA . ASP A 1 194 ? -18.250 4.626 4.504 1.00 95.50 194 ASP A CA 1
ATOM 1586 C C . ASP A 1 194 ? -17.529 5.869 3.952 1.00 95.50 194 ASP A C 1
ATOM 1588 O O . ASP A 1 194 ? -16.451 5.769 3.381 1.00 95.50 194 ASP A O 1
ATOM 1592 N N . LYS A 1 195 ? -18.113 7.055 4.149 1.00 96.00 195 LYS A N 1
ATOM 1593 C CA . LYS A 1 195 ? -17.530 8.374 3.871 1.00 96.00 195 LYS A CA 1
ATOM 1594 C C . LYS A 1 195 ? -16.918 9.013 5.119 1.00 96.00 195 LYS A C 1
ATOM 1596 O O . LYS A 1 195 ? -17.154 10.181 5.443 1.00 96.00 195 LYS A O 1
ATOM 1601 N N . GLY A 1 196 ? -16.219 8.197 5.906 1.00 96.38 196 GLY A N 1
ATOM 1602 C CA . GLY A 1 196 ? -15.670 8.578 7.201 1.00 96.38 196 GLY A CA 1
ATOM 1603 C C . GLY A 1 196 ? -14.457 9.501 7.108 1.00 96.38 196 GLY A C 1
ATOM 1604 O O . GLY A 1 196 ? -14.344 10.401 7.943 1.00 96.38 196 GLY A O 1
ATOM 1605 N N . ALA A 1 197 ? -13.625 9.365 6.072 1.00 95.12 197 ALA A N 1
ATOM 1606 C CA . ALA A 1 197 ? -12.544 10.307 5.785 1.00 95.12 197 ALA A CA 1
ATOM 1607 C C . ALA A 1 197 ? -13.101 11.721 5.523 1.00 95.12 197 ALA A C 1
ATOM 1609 O O . ALA A 1 197 ? -12.699 12.685 6.176 1.00 95.12 197 ALA A O 1
ATOM 1610 N N . GLU A 1 198 ? -14.117 11.844 4.662 1.00 94.50 198 GLU A N 1
ATOM 1611 C CA . GLU A 1 198 ? -14.760 13.119 4.318 1.00 94.50 198 GLU A CA 1
ATOM 1612 C C . GLU A 1 198 ? -15.546 13.728 5.492 1.00 94.50 198 GLU A C 1
ATOM 1614 O O . GLU A 1 198 ? -15.666 14.950 5.601 1.00 94.50 198 GLU A O 1
ATOM 1619 N N . ARG A 1 199 ? -16.098 12.912 6.404 1.00 94.88 199 ARG A N 1
ATOM 1620 C CA . ARG A 1 199 ? -16.624 13.412 7.693 1.00 94.88 199 ARG A CA 1
ATOM 1621 C C . ARG A 1 199 ? -15.493 13.981 8.555 1.00 94.88 199 ARG A C 1
ATOM 1623 O O . ARG A 1 199 ? -15.600 15.111 9.025 1.00 94.88 199 ARG A O 1
ATOM 1630 N N . LYS A 1 200 ? -14.393 13.236 8.700 1.00 93.69 200 LYS A N 1
ATOM 1631 C CA . LYS A 1 200 ? -13.265 13.598 9.564 1.00 93.69 200 LYS A CA 1
ATOM 1632 C C . LYS A 1 200 ? -12.603 14.922 9.168 1.00 93.69 200 LYS A C 1
ATOM 1634 O O . LYS A 1 200 ? -12.285 15.708 10.058 1.00 93.69 200 LYS A O 1
ATOM 1639 N N . ILE A 1 201 ? -12.434 15.175 7.869 1.00 91.75 201 ILE A N 1
ATOM 1640 C CA . ILE A 1 201 ? -11.853 16.421 7.335 1.00 91.75 201 ILE A CA 1
ATOM 1641 C C . ILE A 1 201 ? -12.745 17.612 7.675 1.00 91.75 201 ILE A C 1
ATOM 1643 O O . ILE A 1 201 ? -12.282 18.558 8.309 1.00 91.75 201 ILE A O 1
ATOM 1647 N N . ARG A 1 202 ? -14.047 17.517 7.369 1.00 91.81 202 ARG A N 1
ATOM 1648 C CA . ARG A 1 202 ? -15.025 18.575 7.672 1.00 91.81 202 ARG A CA 1
ATOM 1649 C C . ARG A 1 202 ? -15.072 18.919 9.161 1.00 91.81 202 ARG A C 1
ATOM 1651 O O . ARG A 1 202 ? -15.234 20.083 9.517 1.00 91.81 202 ARG A O 1
ATOM 1658 N N . ASP A 1 203 ? -14.897 17.940 10.046 1.00 91.12 203 ASP A N 1
ATOM 1659 C CA . ASP A 1 203 ? -14.827 18.185 11.492 1.00 91.12 203 ASP A CA 1
ATOM 1660 C C . ASP A 1 203 ? -13.528 18.883 11.930 1.00 91.12 203 ASP A C 1
ATOM 1662 O O . ASP A 1 203 ? -13.550 19.704 12.851 1.00 91.12 203 ASP A O 1
ATOM 1666 N N . GLU A 1 204 ? -12.401 18.617 11.265 1.00 90.75 204 GLU A N 1
ATOM 1667 C CA . GLU A 1 204 ? -11.148 19.347 11.497 1.00 90.75 204 GLU A CA 1
ATOM 1668 C C . GLU A 1 204 ? -11.215 20.783 10.966 1.00 90.75 204 GLU A C 1
ATOM 1670 O O . GLU A 1 204 ? -10.824 21.705 11.684 1.00 90.75 204 GLU A O 1
ATOM 1675 N N . GLU A 1 205 ? -11.796 20.996 9.784 1.00 89.06 205 GLU A N 1
ATOM 1676 C CA . GLU A 1 205 ? -12.054 22.323 9.207 1.00 89.06 205 GLU A CA 1
ATOM 1677 C C . GLU A 1 205 ? -12.956 23.168 10.119 1.00 89.06 205 GLU A C 1
ATOM 1679 O O . GLU A 1 205 ? -12.598 24.291 10.476 1.00 89.06 205 GLU A O 1
ATOM 1684 N N . ARG A 1 206 ? -14.083 22.608 10.590 1.00 89.88 206 ARG A N 1
ATOM 1685 C CA . ARG A 1 206 ? -14.993 23.252 11.563 1.00 89.88 206 ARG A CA 1
ATOM 1686 C C . ARG A 1 206 ? -14.303 23.601 12.883 1.00 89.88 206 ARG A C 1
ATOM 1688 O O . ARG A 1 206 ? -14.666 24.583 13.531 1.00 89.88 206 ARG A O 1
ATOM 1695 N N . LYS A 1 207 ? -13.335 22.791 13.321 1.00 88.31 207 LYS A N 1
ATOM 1696 C CA . LYS A 1 207 ? -12.559 23.050 14.543 1.00 88.31 207 LYS A CA 1
ATOM 1697 C C . LYS A 1 207 ? -11.477 24.107 14.316 1.00 88.31 207 LYS A C 1
ATOM 1699 O O . LYS A 1 207 ? -11.194 24.883 15.228 1.00 88.31 207 LYS A O 1
ATOM 1704 N N . GLN A 1 208 ? -10.884 24.160 13.123 1.00 82.75 208 GLN A N 1
ATOM 1705 C CA . GLN A 1 208 ? -9.900 25.177 12.761 1.00 82.75 208 GLN A CA 1
ATOM 1706 C C . GLN A 1 208 ? -10.557 26.544 12.534 1.00 82.75 208 GLN A C 1
ATOM 1708 O O . GLN A 1 208 ? -10.026 27.541 13.015 1.00 82.75 208 GLN A O 1
ATOM 1713 N N . SER A 1 209 ? -11.719 26.608 11.876 1.00 77.88 209 SER A N 1
ATOM 1714 C CA . SER A 1 209 ? -12.432 27.872 11.647 1.00 77.88 209 SER A CA 1
ATOM 1715 C C . SER A 1 209 ? -12.811 28.546 12.966 1.00 77.88 209 SER A C 1
ATOM 1717 O O . SER A 1 209 ? -12.469 29.707 13.159 1.00 77.88 209 SER A O 1
ATOM 1719 N N . LYS A 1 210 ? -13.368 27.798 13.932 1.00 79.19 210 LYS A N 1
ATOM 1720 C CA . LYS A 1 210 ? -13.656 28.294 15.293 1.00 79.19 210 LYS A CA 1
ATOM 1721 C C . LYS A 1 210 ? -12.428 28.849 16.028 1.00 79.19 210 LYS A C 1
ATOM 1723 O O . LYS A 1 210 ? -12.579 29.774 16.814 1.00 79.19 210 LYS A O 1
ATOM 1728 N N . ARG A 1 211 ? -11.224 28.324 15.764 1.00 69.31 211 ARG A N 1
ATOM 1729 C CA . ARG A 1 211 ? -9.957 28.839 16.327 1.00 69.31 211 ARG A CA 1
ATOM 1730 C C . ARG A 1 211 ? -9.434 30.097 15.628 1.00 69.31 211 ARG A C 1
ATOM 1732 O O . ARG A 1 211 ? -8.620 30.792 16.213 1.00 69.31 211 ARG A O 1
ATOM 1739 N N . LYS A 1 212 ? -9.867 30.378 14.395 1.00 60.88 212 LYS A N 1
ATOM 1740 C CA . LYS A 1 212 ? -9.468 31.577 13.637 1.00 60.88 212 LYS A CA 1
ATOM 1741 C C . LYS A 1 212 ? -10.365 32.791 13.895 1.00 60.88 212 LYS A C 1
ATOM 1743 O O . LYS A 1 212 ? -10.005 33.879 13.488 1.00 60.88 212 LYS A O 1
ATOM 1748 N N . VAL A 1 213 ? -11.512 32.643 14.567 1.00 55.72 213 VAL A N 1
ATOM 1749 C CA . VAL A 1 213 ? -12.408 33.787 14.860 1.00 55.72 213 VAL A CA 1
ATOM 1750 C C . VAL A 1 213 ? -11.806 34.750 15.900 1.00 55.72 213 VAL A C 1
ATOM 1752 O O . VAL A 1 213 ? -12.237 35.893 15.987 1.00 55.72 213 VAL A O 1
ATOM 1755 N N . SER A 1 214 ? -10.794 34.318 16.661 1.00 52.78 214 SER A N 1
ATOM 1756 C CA . SER A 1 214 ? -10.084 35.148 17.643 1.00 52.78 214 SER A CA 1
ATOM 1757 C C . SER A 1 214 ? -8.892 35.932 17.083 1.00 52.78 214 SER A C 1
ATOM 1759 O O . SER A 1 214 ? -8.260 36.644 17.853 1.00 52.78 214 SER A O 1
ATOM 1761 N N . ASP A 1 215 ? -8.562 35.797 15.794 1.00 48.97 215 ASP A N 1
ATOM 1762 C CA . ASP A 1 215 ? -7.426 36.493 15.180 1.00 48.97 215 ASP A CA 1
ATOM 1763 C C . ASP A 1 215 ? -7.784 37.020 13.779 1.00 48.97 215 ASP A C 1
ATOM 1765 O O . ASP A 1 215 ? -8.540 36.398 13.036 1.00 48.97 215 ASP A O 1
ATOM 1769 N N . VAL A 1 216 ? -7.273 38.207 13.456 1.00 48.34 216 VAL A N 1
ATOM 1770 C CA . VAL A 1 216 ? -7.700 39.129 12.381 1.00 48.34 216 VAL A CA 1
ATOM 1771 C C . VAL A 1 216 ? -8.220 38.477 11.078 1.00 48.34 216 VAL A C 1
ATOM 1773 O O . VAL A 1 216 ? -7.566 37.638 10.457 1.00 48.34 216 VAL A O 1
ATOM 1776 N N . LYS A 1 217 ? -9.382 38.955 10.594 1.00 47.47 217 LYS A N 1
ATOM 1777 C CA . LYS A 1 217 ? -9.995 38.563 9.307 1.00 47.47 217 LYS A CA 1
ATOM 1778 C C . LYS A 1 217 ? -9.041 38.778 8.119 1.00 47.47 217 LYS A C 1
ATOM 1780 O O . LYS A 1 217 ? -8.904 39.898 7.634 1.00 47.47 217 LYS A O 1
ATOM 1785 N N . VAL A 1 218 ? -8.505 37.691 7.565 1.00 46.59 218 VAL A N 1
ATOM 1786 C CA . VAL A 1 218 ? -7.916 37.656 6.213 1.00 46.59 218 VAL A CA 1
ATOM 1787 C C . VAL A 1 218 ? -8.905 36.964 5.260 1.00 46.59 218 VAL A C 1
ATOM 1789 O O . VAL A 1 218 ? -9.445 35.917 5.635 1.00 46.59 218 VAL A O 1
ATOM 1792 N N . PRO A 1 219 ? -9.179 37.496 4.050 1.00 43.81 219 PRO A N 1
ATOM 1793 C CA . PRO A 1 219 ? -10.122 36.878 3.118 1.00 43.81 219 PRO A CA 1
ATOM 1794 C C . PRO A 1 219 ? -9.690 35.467 2.698 1.00 43.81 219 PRO A C 1
ATOM 1796 O O . PRO A 1 219 ? -8.603 35.263 2.160 1.00 43.81 219 PRO A O 1
ATOM 1799 N N . LEU A 1 220 ? -10.567 34.485 2.910 1.00 46.25 220 LEU A N 1
ATOM 1800 C CA . LEU A 1 220 ? -10.392 33.132 2.384 1.00 46.25 220 LEU A CA 1
ATOM 1801 C C . LEU A 1 220 ? -10.792 33.115 0.906 1.00 46.25 220 LEU A C 1
ATOM 1803 O O . LEU A 1 220 ? -11.977 33.149 0.580 1.00 46.25 220 LEU A O 1
ATOM 1807 N N . LEU A 1 221 ? -9.798 33.044 0.018 1.00 41.06 221 LEU A N 1
ATOM 1808 C CA . LEU A 1 221 ? -10.021 32.757 -1.400 1.00 41.06 221 LEU A CA 1
ATOM 1809 C C . LEU A 1 221 ? -10.717 31.391 -1.575 1.00 41.06 221 LEU A C 1
ATOM 1811 O O . LEU A 1 221 ? -10.472 30.482 -0.774 1.00 41.06 221 LEU A O 1
ATOM 1815 N N . PRO A 1 222 ? -11.540 31.202 -2.626 1.00 40.09 222 PRO A N 1
ATOM 1816 C CA . PRO A 1 222 ? -12.194 29.925 -2.883 1.00 40.09 222 PRO A CA 1
ATOM 1817 C C . PRO A 1 222 ? -11.160 28.814 -3.075 1.00 40.09 222 PRO A C 1
ATOM 1819 O O . PRO A 1 222 ? -10.392 28.821 -4.044 1.00 40.09 222 PRO A O 1
ATOM 1822 N N . SER A 1 223 ? -11.166 27.840 -2.161 1.00 45.22 223 SER A N 1
ATOM 1823 C CA . SER A 1 223 ? -10.386 26.613 -2.303 1.00 45.22 223 SER A CA 1
ATOM 1824 C C . SER A 1 223 ? -10.906 25.847 -3.517 1.00 45.22 223 SER A C 1
ATOM 1826 O O . SER A 1 223 ? -11.905 25.129 -3.448 1.00 45.22 223 SER A O 1
ATOM 1828 N N . HIS A 1 224 ? -10.249 26.048 -4.658 1.00 43.03 224 HIS A N 1
ATOM 1829 C CA . HIS A 1 224 ? -10.444 25.214 -5.834 1.00 43.03 224 HIS A CA 1
ATOM 1830 C C . HIS A 1 224 ? -10.162 23.762 -5.439 1.00 43.03 224 HIS A C 1
ATOM 1832 O O . HIS A 1 224 ? -9.275 23.520 -4.618 1.00 43.03 224 HIS A O 1
ATOM 1838 N N . LYS A 1 225 ? -10.883 22.801 -6.034 1.00 46.81 225 LYS A N 1
ATOM 1839 C CA . LYS A 1 225 ? -10.671 21.356 -5.833 1.00 46.81 225 LYS A CA 1
ATOM 1840 C C . LYS A 1 225 ? -9.269 20.924 -6.304 1.00 46.81 225 LYS A C 1
ATOM 1842 O O . LYS A 1 225 ? -9.132 20.269 -7.333 1.00 46.81 225 LYS A O 1
ATOM 1847 N N . ARG A 1 226 ? -8.219 21.261 -5.554 1.00 53.47 226 ARG A N 1
ATOM 1848 C CA . ARG A 1 226 ? -6.940 20.561 -5.644 1.00 53.47 226 ARG A CA 1
ATOM 1849 C C . ARG A 1 226 ? -7.168 19.165 -5.099 1.00 53.47 226 ARG A C 1
ATOM 1851 O O . ARG A 1 226 ? -7.649 19.008 -3.979 1.00 53.47 226 ARG A O 1
ATOM 1858 N N . MET A 1 227 ? -6.824 18.166 -5.896 1.00 63.00 227 MET A N 1
ATOM 1859 C CA . MET A 1 227 ? -6.687 16.809 -5.395 1.00 63.00 227 MET A CA 1
ATOM 1860 C C . MET A 1 227 ? -5.522 16.811 -4.402 1.00 63.00 227 MET A C 1
ATOM 1862 O O . MET A 1 227 ? -4.428 17.290 -4.708 1.00 63.00 227 MET A O 1
ATOM 1866 N N . ASP A 1 228 ? -5.784 16.371 -3.175 1.00 86.31 228 ASP A N 1
ATOM 1867 C CA . ASP A 1 228 ? -4.768 16.330 -2.132 1.00 86.31 228 ASP A CA 1
ATOM 1868 C C . ASP A 1 228 ? -3.776 15.209 -2.429 1.00 86.31 228 ASP A C 1
ATOM 1870 O O . ASP A 1 228 ? -4.089 14.027 -2.303 1.00 86.31 228 ASP A O 1
ATOM 1874 N N . ILE A 1 229 ? -2.553 15.591 -2.780 1.00 92.19 229 ILE A N 1
ATOM 1875 C CA . ILE A 1 229 ? -1.443 14.655 -2.940 1.00 92.19 229 ILE A CA 1
ATOM 1876 C C . ILE A 1 229 ? -0.673 14.576 -1.617 1.00 92.19 229 I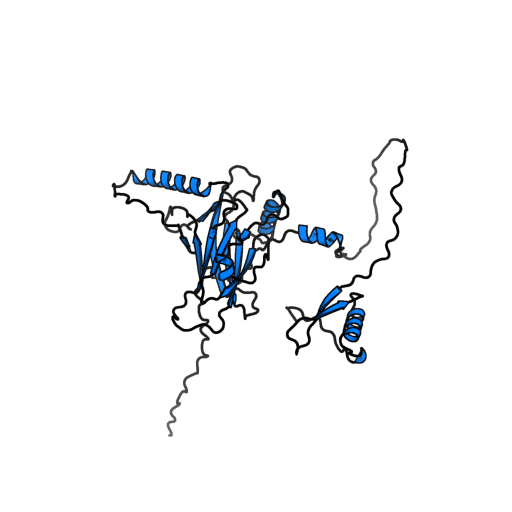LE A C 1
ATOM 1878 O O . ILE A 1 229 ? -0.339 15.605 -1.010 1.00 92.19 229 ILE A O 1
ATOM 1882 N N . THR A 1 230 ? -0.392 13.357 -1.157 1.00 94.50 230 THR A N 1
ATOM 1883 C CA . THR A 1 230 ? 0.527 13.081 -0.046 1.00 94.50 230 THR A CA 1
ATOM 1884 C C . THR A 1 230 ? 1.778 12.394 -0.580 1.00 94.50 230 THR A C 1
ATOM 1886 O O . THR A 1 230 ? 1.689 11.314 -1.151 1.00 94.50 230 THR A O 1
ATOM 1889 N N . ILE A 1 231 ? 2.947 12.999 -0.368 1.00 94.44 231 ILE A N 1
ATOM 1890 C CA . ILE A 1 231 ? 4.244 12.409 -0.727 1.00 94.44 231 ILE A CA 1
ATOM 1891 C C . ILE A 1 231 ? 4.674 11.443 0.387 1.00 94.44 231 ILE A C 1
ATOM 1893 O O . ILE A 1 231 ? 4.568 11.770 1.575 1.00 94.44 231 ILE A O 1
ATOM 1897 N N . PHE A 1 232 ? 5.153 10.255 0.015 1.00 95.75 232 PHE A N 1
ATOM 1898 C CA . PHE A 1 232 ? 5.687 9.273 0.958 1.00 95.75 232 PHE A CA 1
ATOM 1899 C C . PHE A 1 232 ? 7.004 9.770 1.567 1.00 95.75 232 PHE A C 1
ATOM 1901 O O . PHE A 1 232 ? 7.860 10.329 0.886 1.00 95.75 232 PHE A O 1
ATOM 1908 N N . LYS A 1 233 ? 7.195 9.539 2.866 1.00 94.38 233 LYS A N 1
ATOM 1909 C CA . LYS A 1 233 ? 8.424 9.915 3.570 1.00 94.38 233 LYS A CA 1
ATOM 1910 C C . LYS A 1 233 ? 9.487 8.832 3.385 1.00 94.38 233 LYS A C 1
ATOM 1912 O O . LYS A 1 233 ? 9.198 7.687 3.743 1.00 94.38 233 LYS A O 1
ATOM 1917 N N . PRO A 1 234 ? 10.700 9.152 2.899 1.00 93.62 234 PRO A N 1
ATOM 1918 C CA . PRO A 1 234 ? 11.775 8.173 2.801 1.00 93.62 234 PRO A CA 1
ATOM 1919 C C . PRO A 1 234 ? 12.164 7.657 4.191 1.00 93.62 234 PRO A C 1
ATOM 1921 O O . PRO A 1 234 ? 12.116 8.389 5.184 1.00 93.62 234 PRO A O 1
ATOM 1924 N N . PHE A 1 235 ? 12.556 6.389 4.257 1.00 88.62 235 PHE A N 1
ATOM 1925 C CA . PHE A 1 235 ? 12.953 5.703 5.480 1.00 88.62 235 PHE A CA 1
ATOM 1926 C C . PHE A 1 235 ? 14.330 5.068 5.275 1.00 88.62 235 PHE A C 1
ATOM 1928 O O . PHE A 1 235 ? 14.549 4.329 4.318 1.00 88.62 235 PHE A O 1
ATOM 1935 N N . ILE A 1 236 ? 15.273 5.415 6.152 1.00 88.25 236 ILE A N 1
ATOM 1936 C CA . ILE A 1 236 ? 16.702 5.120 5.960 1.00 88.25 236 ILE A CA 1
ATOM 1937 C C . ILE A 1 236 ? 17.098 3.691 6.338 1.00 88.25 236 ILE A C 1
ATOM 1939 O O . ILE A 1 236 ? 18.111 3.197 5.849 1.00 88.25 236 ILE A O 1
ATOM 1943 N N . ASP A 1 237 ? 16.320 3.031 7.198 1.00 91.88 237 ASP A N 1
ATOM 1944 C CA . ASP A 1 237 ? 16.550 1.637 7.557 1.00 91.88 237 ASP A CA 1
ATOM 1945 C C . ASP A 1 237 ? 15.944 0.720 6.486 1.00 91.88 237 ASP A C 1
ATOM 1947 O O . ASP A 1 237 ? 14.729 0.616 6.297 1.00 91.88 237 ASP A O 1
ATOM 1951 N N . LEU A 1 238 ? 16.844 0.060 5.768 1.00 93.12 238 LEU A N 1
ATOM 1952 C CA . LEU A 1 238 ? 16.551 -0.884 4.698 1.00 93.12 238 LEU A CA 1
ATOM 1953 C C . LEU A 1 238 ? 16.743 -2.341 5.164 1.00 93.12 238 LEU A C 1
ATOM 1955 O O . LEU A 1 238 ? 16.528 -3.254 4.375 1.00 93.12 238 LEU A O 1
ATOM 1959 N N . ASP A 1 239 ? 17.171 -2.574 6.409 1.00 92.69 239 ASP A N 1
ATOM 1960 C CA . ASP A 1 239 ? 17.511 -3.896 6.949 1.00 92.69 239 ASP A CA 1
ATOM 1961 C C . ASP A 1 239 ? 16.333 -4.547 7.686 1.00 92.69 239 ASP A C 1
ATOM 1963 O O . ASP A 1 239 ? 16.126 -5.757 7.552 1.00 92.69 239 ASP A O 1
ATOM 1967 N N . THR A 1 240 ? 15.510 -3.762 8.392 1.00 92.44 240 THR A N 1
ATOM 1968 C CA . THR A 1 240 ? 14.281 -4.271 9.022 1.00 92.44 240 THR A CA 1
ATOM 1969 C C . THR A 1 240 ? 13.347 -4.866 7.972 1.00 92.44 240 THR A C 1
ATOM 1971 O O . THR A 1 240 ? 13.045 -4.236 6.954 1.00 92.44 240 THR A O 1
ATOM 1974 N N . GLN A 1 241 ? 12.862 -6.085 8.212 1.00 93.38 241 GLN A N 1
ATOM 1975 C CA . GLN A 1 241 ? 11.915 -6.756 7.323 1.00 93.38 241 GLN A CA 1
ATOM 1976 C C . GLN A 1 241 ? 10.470 -6.509 7.784 1.00 93.38 241 GLN A C 1
ATOM 1978 O O . GLN A 1 241 ? 10.170 -6.714 8.961 1.00 93.38 241 GLN A O 1
ATOM 1983 N N . PRO A 1 242 ? 9.555 -6.116 6.880 1.00 94.81 242 PRO A N 1
ATOM 1984 C CA . PRO A 1 242 ? 8.151 -5.913 7.217 1.00 94.81 242 PRO A CA 1
ATOM 1985 C C . PRO A 1 242 ? 7.462 -7.235 7.586 1.00 94.81 242 PRO A C 1
ATOM 1987 O O . PRO A 1 242 ? 7.790 -8.310 7.070 1.00 94.81 242 PRO A O 1
ATOM 1990 N N . VAL A 1 243 ? 6.450 -7.162 8.452 1.00 97.00 243 VAL A N 1
ATOM 1991 C CA . VAL A 1 243 ? 5.634 -8.330 8.805 1.00 97.00 243 VAL A CA 1
ATOM 1992 C C . VAL A 1 243 ? 4.587 -8.576 7.719 1.00 97.00 243 VAL A C 1
ATOM 1994 O O . VAL A 1 243 ? 3.536 -7.936 7.670 1.00 97.00 243 VAL A O 1
ATOM 1997 N N . LEU A 1 244 ? 4.887 -9.532 6.842 1.00 97.50 244 LEU A N 1
ATOM 1998 C CA . LEU A 1 244 ? 3.946 -10.053 5.856 1.00 97.50 244 LEU A CA 1
ATOM 1999 C C . LEU A 1 244 ? 2.998 -11.072 6.502 1.00 97.50 244 LEU A C 1
ATOM 2001 O O . LEU A 1 244 ? 3.441 -12.023 7.150 1.00 97.50 244 LEU A O 1
ATOM 2005 N N . PHE A 1 245 ? 1.696 -10.878 6.305 1.00 97.62 245 PHE A N 1
ATOM 2006 C CA . PHE A 1 245 ? 0.643 -11.761 6.789 1.00 97.62 245 PHE A CA 1
ATOM 2007 C C . PHE A 1 245 ? 0.151 -12.685 5.673 1.00 97.62 245 PHE A C 1
ATOM 2009 O O . PHE A 1 245 ? -0.423 -12.241 4.679 1.00 97.62 245 PHE A O 1
ATOM 2016 N N . ILE A 1 246 ? 0.346 -13.986 5.865 1.00 95.88 246 ILE A N 1
ATOM 2017 C CA . ILE A 1 246 ? -0.185 -15.044 5.006 1.00 95.88 246 ILE A CA 1
ATOM 2018 C C . ILE A 1 246 ? -1.028 -15.941 5.924 1.00 95.88 246 ILE A C 1
ATOM 2020 O O . ILE A 1 246 ? -0.456 -16.568 6.816 1.00 95.88 246 ILE A O 1
ATOM 2024 N N . PRO A 1 247 ? -2.367 -15.964 5.796 1.00 89.06 247 PRO A N 1
ATOM 2025 C CA . PRO A 1 247 ? -3.216 -16.727 6.701 1.00 89.06 247 PRO A CA 1
ATOM 2026 C C . PRO A 1 247 ? -3.097 -18.233 6.456 1.00 89.06 247 PRO A C 1
ATOM 2028 O O . PRO A 1 247 ? -3.165 -18.711 5.318 1.00 89.06 247 PRO A O 1
ATOM 2031 N N . ASP A 1 248 ? -3.033 -18.984 7.556 1.00 77.69 248 ASP A N 1
ATOM 2032 C CA . ASP A 1 248 ? -2.834 -20.439 7.587 1.00 77.69 248 ASP A CA 1
ATOM 2033 C C . ASP A 1 248 ? -3.979 -21.243 6.930 1.00 77.69 248 ASP A C 1
ATOM 2035 O O . ASP A 1 248 ? -3.871 -22.452 6.768 1.00 77.69 248 ASP A O 1
ATOM 2039 N N . VAL A 1 249 ? -5.069 -20.604 6.485 1.00 59.16 249 VAL A N 1
ATOM 2040 C CA . VAL A 1 249 ? -6.185 -21.271 5.783 1.00 59.16 249 VAL A CA 1
ATOM 2041 C C . VAL A 1 249 ? -5.738 -21.884 4.443 1.00 59.16 249 VAL A C 1
ATOM 2043 O O . VAL A 1 249 ? -6.268 -22.913 4.025 1.00 59.16 249 VAL A O 1
ATOM 2046 N N . HIS A 1 250 ? -4.699 -21.324 3.807 1.00 51.28 250 HIS A N 1
ATOM 2047 C CA . HIS A 1 250 ? -4.040 -21.961 2.658 1.00 51.28 250 HIS A CA 1
ATOM 2048 C C . HIS A 1 250 ? -3.226 -23.198 3.059 1.00 51.28 250 HIS A C 1
ATOM 2050 O O . HIS A 1 250 ? -3.185 -24.167 2.305 1.00 51.28 250 HIS A O 1
ATOM 2056 N N . PHE A 1 251 ? -2.648 -23.213 4.264 1.00 41.38 251 PHE A N 1
ATOM 2057 C CA . PHE A 1 251 ? -1.995 -24.397 4.821 1.00 41.38 251 PHE A CA 1
ATOM 2058 C C . PHE A 1 251 ? -2.999 -25.447 5.307 1.00 41.38 251 PHE A C 1
ATOM 2060 O O . PHE A 1 251 ? -2.718 -26.624 5.153 1.00 41.38 251 PHE A O 1
ATOM 2067 N N . ALA A 1 252 ? -4.180 -25.083 5.811 1.00 40.56 252 ALA A N 1
ATOM 2068 C CA . ALA A 1 252 ? -5.189 -26.047 6.270 1.00 40.56 252 ALA A CA 1
ATOM 2069 C C . ALA A 1 252 ? -5.801 -26.870 5.117 1.00 40.56 252 ALA A C 1
ATOM 2071 O O . ALA A 1 252 ? -6.017 -28.075 5.250 1.00 40.56 252 ALA A O 1
ATOM 2072 N N . ASN A 1 253 ? -6.025 -26.247 3.955 1.00 36.06 253 ASN A N 1
ATOM 2073 C CA . ASN A 1 253 ? -6.420 -26.982 2.749 1.00 36.06 253 ASN A CA 1
ATOM 2074 C C . ASN A 1 253 ? -5.257 -27.784 2.144 1.00 36.06 253 ASN A C 1
ATOM 2076 O O . ASN A 1 253 ? -5.508 -28.818 1.530 1.00 36.06 253 ASN A O 1
ATOM 2080 N N . LEU A 1 254 ? -4.004 -27.378 2.382 1.00 40.44 254 LEU A N 1
ATOM 2081 C CA . LEU A 1 254 ? -2.833 -28.191 2.054 1.00 40.44 254 LEU A CA 1
ATOM 2082 C C . LEU A 1 254 ? -2.667 -29.374 3.025 1.00 40.44 254 LEU A C 1
ATOM 2084 O O . LEU A 1 254 ? -2.357 -30.467 2.576 1.00 40.44 254 LEU A O 1
ATOM 2088 N N . GLN A 1 255 ? -2.962 -29.205 4.319 1.00 37.38 255 GLN A N 1
ATOM 2089 C CA . GLN A 1 255 ? -2.852 -30.232 5.367 1.00 37.38 255 GLN A CA 1
ATOM 2090 C C . GLN A 1 255 ? -3.946 -31.303 5.305 1.00 37.38 255 GLN A C 1
ATOM 2092 O O . GLN A 1 255 ? -3.767 -32.383 5.859 1.00 37.38 255 GLN A O 1
ATOM 2097 N N . ARG A 1 256 ? -5.022 -31.087 4.534 1.00 41.19 256 ARG A N 1
ATOM 2098 C CA . ARG A 1 256 ? -5.883 -32.195 4.076 1.00 41.19 256 ARG A CA 1
ATOM 2099 C C . ARG A 1 256 ? -5.209 -33.092 3.018 1.00 41.19 256 ARG A C 1
ATOM 2101 O O . ARG A 1 256 ? -5.774 -34.117 2.657 1.00 41.19 256 ARG A O 1
ATOM 2108 N N . GLY A 1 257 ? -4.010 -32.721 2.557 1.00 37.50 257 GLY A N 1
ATOM 2109 C CA . GLY A 1 257 ? -3.101 -33.507 1.714 1.00 37.50 257 GLY A CA 1
ATOM 2110 C C . GLY A 1 257 ? -1.652 -33.606 2.232 1.00 37.50 257 GLY A C 1
ATOM 2111 O O . GLY A 1 257 ? -0.838 -34.278 1.602 1.00 37.50 257 GLY A O 1
ATOM 2112 N N . THR A 1 258 ? -1.301 -32.982 3.364 1.00 30.91 258 THR A N 1
ATOM 2113 C CA . THR A 1 258 ? 0.039 -33.047 3.974 1.00 30.91 258 THR A CA 1
ATOM 2114 C C . THR A 1 258 ? -0.029 -33.182 5.496 1.00 30.91 258 THR A C 1
ATOM 2116 O O . THR A 1 258 ? -0.132 -32.205 6.235 1.00 30.91 258 THR A O 1
ATOM 2119 N N . HIS A 1 259 ? 0.117 -34.415 5.987 1.00 32.34 259 HIS A N 1
ATOM 2120 C CA . HIS A 1 259 ? 0.496 -34.636 7.380 1.00 32.34 259 HIS A CA 1
ATOM 2121 C C . HIS A 1 259 ? 1.862 -33.982 7.626 1.00 32.34 259 HIS A C 1
ATOM 2123 O O . HIS A 1 259 ? 2.861 -34.371 7.018 1.00 32.34 259 HIS A O 1
ATOM 2129 N N . VAL A 1 260 ? 1.909 -32.985 8.508 1.00 31.83 260 VAL A N 1
ATOM 2130 C CA . VAL A 1 260 ? 3.173 -32.437 9.005 1.00 31.83 260 VAL A CA 1
ATOM 2131 C C . VAL A 1 260 ? 3.712 -33.395 10.061 1.00 31.83 260 VAL A C 1
ATOM 2133 O O . VAL A 1 260 ? 3.003 -33.745 11.002 1.00 31.83 260 VAL A O 1
ATOM 2136 N N . LEU A 1 261 ? 4.971 -33.804 9.900 1.00 27.47 261 LEU A N 1
ATOM 2137 C CA . LEU A 1 261 ? 5.722 -34.499 10.940 1.00 27.47 261 LEU A CA 1
ATOM 2138 C C . LEU A 1 261 ? 5.770 -33.610 12.186 1.00 27.47 261 LEU A C 1
ATOM 2140 O O . LEU A 1 261 ? 6.412 -32.558 12.172 1.00 27.47 261 LEU A O 1
ATOM 2144 N N . SER A 1 262 ? 5.101 -34.036 13.256 1.00 24.55 262 SER A N 1
ATOM 2145 C CA . SER A 1 262 ? 5.372 -33.479 14.576 1.00 24.55 262 SER A CA 1
ATOM 2146 C C . SER A 1 262 ? 6.797 -33.863 14.958 1.00 24.55 262 SER A C 1
ATOM 2148 O O . SER A 1 262 ? 7.188 -35.020 14.805 1.00 24.55 262 SER A O 1
ATOM 2150 N N . ILE A 1 263 ? 7.570 -32.900 15.450 1.00 28.36 263 ILE A N 1
ATOM 2151 C CA . ILE A 1 263 ? 8.872 -33.182 16.051 1.00 28.36 263 ILE A CA 1
ATOM 2152 C C . ILE A 1 263 ? 8.598 -33.998 17.315 1.00 28.36 263 ILE A C 1
ATOM 2154 O O . ILE A 1 263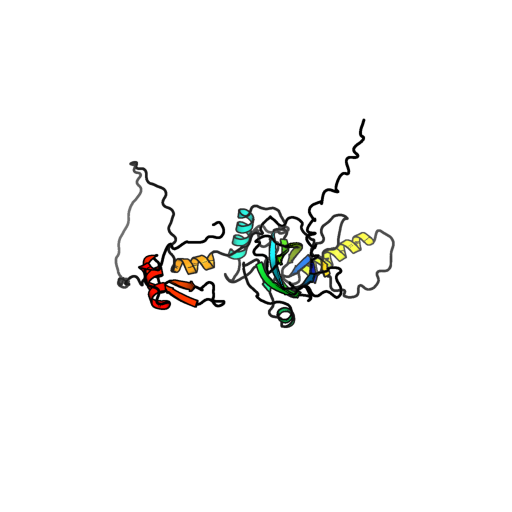 ? 7.958 -33.501 18.242 1.00 28.36 263 ILE A O 1
ATOM 2158 N N . ALA A 1 264 ? 9.036 -35.255 17.324 1.00 26.95 264 ALA A N 1
ATOM 2159 C CA . ALA A 1 264 ? 9.102 -36.045 18.541 1.00 26.95 264 ALA A CA 1
ATOM 2160 C C . ALA A 1 264 ? 10.285 -35.534 19.371 1.00 26.95 264 ALA A C 1
ATOM 2162 O O . ALA A 1 264 ? 11.407 -35.456 18.869 1.00 26.95 264 ALA A O 1
ATOM 2163 N N . SER A 1 265 ? 10.014 -35.156 20.618 1.00 28.08 265 SER A N 1
ATOM 2164 C CA . SER A 1 265 ? 11.050 -35.041 21.643 1.00 28.08 265 SER A CA 1
ATOM 2165 C C . SER A 1 265 ? 11.270 -36.432 22.232 1.00 28.08 265 SER A C 1
ATOM 2167 O O . SER A 1 265 ? 10.309 -37.192 22.350 1.00 28.08 265 SER A O 1
ATOM 2169 N N . GLU A 1 266 ? 12.516 -36.764 22.555 1.00 31.45 266 GLU A N 1
ATOM 2170 C CA . GLU A 1 266 ? 12.911 -38.108 22.991 1.00 31.45 266 GLU A CA 1
ATOM 2171 C C . GLU A 1 266 ? 12.279 -38.522 24.331 1.00 31.45 266 GLU A C 1
ATOM 2173 O O . GLU A 1 266 ? 11.867 -37.688 25.143 1.00 31.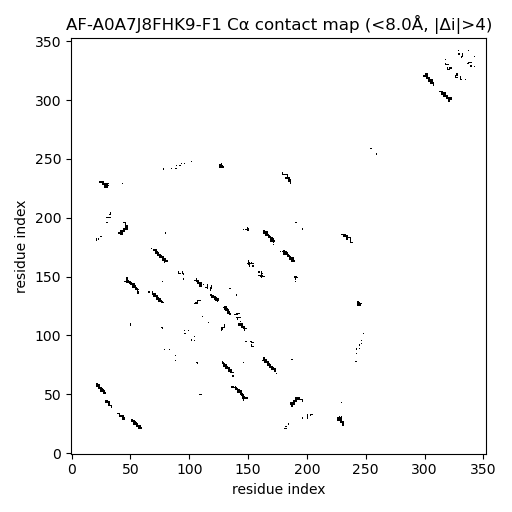45 266 GLU A O 1
ATOM 2178 N N . GLU A 1 267 ? 12.174 -39.837 24.515 1.00 30.94 267 GLU A N 1
ATOM 2179 C CA . GLU A 1 267 ? 11.501 -40.504 25.629 1.00 30.94 267 GLU A CA 1
ATOM 2180 C C . GLU A 1 267 ? 12.319 -40.443 26.927 1.00 30.94 267 GLU A C 1
ATOM 2182 O O . GLU A 1 267 ? 13.546 -40.548 26.901 1.00 30.94 267 GLU A O 1
ATOM 2187 N N . LEU A 1 268 ? 11.635 -40.392 28.075 1.00 31.45 268 LEU A N 1
ATOM 2188 C CA . LEU A 1 268 ? 12.125 -41.048 29.288 1.00 31.45 268 LEU A CA 1
ATOM 2189 C C . LEU A 1 268 ? 10.973 -41.416 30.236 1.00 31.45 268 LEU A C 1
ATOM 2191 O O . LEU A 1 268 ? 10.002 -40.683 30.405 1.00 31.45 268 LEU A O 1
ATOM 2195 N N . GLU A 1 269 ? 11.110 -42.622 30.769 1.00 30.67 269 GLU A N 1
ATOM 2196 C CA . GLU A 1 269 ? 10.154 -43.480 31.472 1.00 30.67 269 GLU A CA 1
ATOM 2197 C C . GLU A 1 269 ? 9.641 -42.918 32.817 1.00 30.67 269 GLU A C 1
ATOM 2199 O O . GLU A 1 269 ? 10.264 -42.036 33.406 1.00 30.67 269 GLU A O 1
ATOM 2204 N N . GLY A 1 270 ? 8.561 -43.496 33.373 1.00 28.48 270 GLY A N 1
ATOM 2205 C CA . GLY A 1 270 ? 8.267 -43.349 34.813 1.00 28.48 270 GLY A CA 1
ATOM 2206 C C . GLY A 1 270 ? 6.795 -43.409 35.244 1.00 28.48 270 GLY A C 1
ATOM 2207 O O . GLY A 1 270 ? 6.091 -42.409 35.224 1.00 28.48 270 GLY A O 1
ATOM 2208 N N . GLU A 1 271 ? 6.373 -44.596 35.675 1.00 27.94 271 GLU A N 1
ATOM 2209 C CA . GLU A 1 271 ? 5.212 -44.974 36.507 1.00 27.94 271 GLU A CA 1
ATOM 2210 C C . GLU A 1 271 ? 4.228 -43.923 37.098 1.00 27.94 271 GLU A C 1
ATOM 2212 O O . GLU A 1 271 ? 4.591 -42.995 37.811 1.00 27.94 271 GLU A O 1
ATOM 2217 N N . GLY A 1 272 ? 2.932 -44.267 37.022 1.00 27.52 272 GLY A N 1
ATOM 2218 C CA . GLY A 1 272 ? 2.087 -44.399 38.224 1.00 27.52 272 GLY A CA 1
ATOM 2219 C C . GLY A 1 272 ? 1.435 -43.158 38.862 1.00 27.52 272 GLY A C 1
ATOM 2220 O O . GLY A 1 272 ? 2.002 -42.512 39.736 1.00 27.52 272 GLY A O 1
ATOM 2221 N N . SER A 1 273 ? 0.121 -42.979 38.655 1.00 29.44 273 SER A N 1
ATOM 2222 C CA . SER A 1 273 ? -0.885 -43.317 39.693 1.00 29.44 273 SER A CA 1
ATOM 2223 C C . SER A 1 273 ? -2.310 -42.807 39.404 1.00 29.44 273 SER A C 1
ATOM 2225 O O . SER A 1 273 ? -2.560 -41.841 38.691 1.00 29.44 273 SER A O 1
ATOM 2227 N N . ASN A 1 274 ? -3.263 -43.538 39.982 1.00 26.91 274 ASN A N 1
ATOM 2228 C CA . ASN A 1 274 ? -4.713 -43.363 39.942 1.00 26.91 274 ASN A CA 1
ATOM 2229 C C . ASN A 1 274 ? -5.230 -41.969 40.357 1.00 26.91 274 ASN A C 1
ATOM 2231 O O . ASN A 1 274 ? -4.802 -41.449 41.381 1.00 26.91 274 ASN A O 1
ATOM 2235 N N . LEU A 1 275 ? -6.363 -41.542 39.774 1.00 31.17 275 LEU A N 1
ATOM 2236 C CA . LEU A 1 275 ? -7.551 -41.245 40.594 1.00 31.17 275 LEU A CA 1
ATOM 2237 C C . LEU A 1 275 ? -8.876 -41.428 39.822 1.00 31.17 275 LEU A C 1
ATOM 2239 O O . LEU A 1 275 ? -9.013 -41.034 38.668 1.00 31.17 275 LEU A O 1
ATOM 2243 N N . LYS A 1 276 ? -9.864 -42.044 40.483 1.00 33.56 276 LYS A N 1
ATOM 2244 C CA . LYS A 1 276 ? -11.187 -42.400 39.932 1.00 33.56 276 LYS A CA 1
ATOM 2245 C C . LYS A 1 276 ? -12.154 -41.208 39.869 1.00 33.56 276 LYS A C 1
ATOM 2247 O O . LYS A 1 276 ? -12.215 -40.430 40.823 1.00 33.56 276 LYS A O 1
ATOM 2252 N N . ARG A 1 277 ? -13.076 -41.221 38.892 1.00 31.17 277 ARG A N 1
ATOM 2253 C CA . ARG A 1 277 ? -14.510 -40.952 39.151 1.00 31.17 277 ARG A CA 1
ATOM 2254 C C . ARG A 1 277 ? -15.442 -41.453 38.030 1.00 31.17 277 ARG A C 1
ATOM 2256 O O . ARG A 1 277 ? -15.314 -41.033 36.889 1.00 31.17 277 ARG A O 1
ATOM 2263 N N . GLY A 1 278 ? -16.393 -42.314 38.395 1.00 26.70 278 GLY A N 1
ATOM 2264 C CA . GLY A 1 278 ? -17.694 -42.495 37.723 1.00 26.70 278 GLY A CA 1
ATOM 2265 C C . GLY A 1 278 ? -18.813 -42.097 38.711 1.00 26.70 278 GLY A C 1
ATOM 2266 O O . GLY A 1 278 ? -18.483 -41.339 39.632 1.00 26.70 278 GLY A O 1
ATOM 2267 N N . PRO A 1 279 ? -20.050 -42.653 38.652 1.00 48.19 279 PRO A N 1
ATOM 2268 C CA . PRO A 1 279 ? -20.526 -43.720 37.742 1.00 48.19 279 PRO A CA 1
ATOM 2269 C C . PRO A 1 279 ? -22.017 -43.638 37.261 1.00 48.19 279 PRO A C 1
ATOM 2271 O O . PRO A 1 279 ? -22.776 -42.837 37.787 1.00 48.19 279 PRO A O 1
ATOM 2274 N N . TYR A 1 280 ? -22.414 -44.563 36.355 1.00 33.59 280 TYR A N 1
ATOM 2275 C CA . TYR A 1 280 ? -23.789 -44.996 35.941 1.00 33.59 280 TYR A CA 1
ATOM 2276 C C . TYR A 1 280 ? -24.761 -43.920 35.374 1.00 33.59 280 TYR A C 1
ATOM 2278 O O . TYR A 1 280 ? -24.758 -42.787 35.826 1.00 33.59 280 TYR A O 1
ATOM 2286 N N . GLY A 1 281 ? -25.658 -44.142 34.400 1.00 31.59 281 GLY A N 1
ATOM 2287 C CA . GLY A 1 281 ? -26.042 -45.251 33.493 1.00 31.59 281 GLY A CA 1
ATOM 2288 C C . GLY A 1 281 ? -26.999 -44.666 32.409 1.00 31.59 281 GLY A C 1
ATOM 2289 O O . GLY A 1 281 ? -27.211 -43.456 32.418 1.00 31.59 281 GLY A O 1
ATOM 2290 N N . SER A 1 282 ? -27.615 -45.383 31.460 1.00 30.78 282 SER A N 1
ATOM 2291 C CA . SER A 1 282 ? -27.659 -46.823 31.127 1.00 30.78 282 SER A CA 1
ATOM 2292 C C . SER A 1 282 ? -27.850 -47.028 29.594 1.00 30.78 282 SER A C 1
ATOM 2294 O O . SER A 1 282 ? -27.307 -46.249 28.815 1.00 30.78 282 SER A O 1
ATOM 2296 N N . GLU A 1 283 ? -28.567 -48.073 29.161 1.00 34.56 283 GLU A N 1
ATOM 2297 C CA . GLU A 1 283 ? -28.707 -48.584 27.779 1.00 34.56 283 GLU A CA 1
ATOM 2298 C C . GLU A 1 283 ? -29.973 -48.093 27.037 1.00 34.56 283 GLU A C 1
ATOM 2300 O O . GLU A 1 283 ? -31.017 -47.949 27.671 1.00 34.56 283 GLU A O 1
ATOM 2305 N N . ASP A 1 284 ? -29.895 -47.910 25.709 1.00 32.84 284 ASP A N 1
ATOM 2306 C CA . ASP A 1 284 ? -30.669 -48.714 24.732 1.00 32.84 284 ASP A CA 1
ATOM 2307 C C . ASP A 1 284 ? -30.016 -48.637 23.326 1.00 32.84 284 ASP A C 1
ATOM 2309 O O . ASP A 1 284 ? -29.302 -47.675 23.020 1.00 32.84 284 ASP A O 1
ATOM 2313 N N . ASP A 1 285 ? -30.213 -49.659 22.489 1.00 33.19 285 ASP A N 1
ATOM 2314 C CA . ASP A 1 285 ? -29.451 -49.922 21.253 1.00 33.19 285 ASP A CA 1
ATOM 2315 C C . ASP A 1 285 ? -30.329 -49.837 19.991 1.00 33.19 285 ASP A C 1
ATOM 2317 O O . ASP A 1 285 ? -31.378 -50.469 19.925 1.00 33.19 285 ASP A O 1
ATOM 2321 N N . PHE A 1 286 ? -29.884 -49.111 18.955 1.00 32.94 286 PHE A N 1
ATOM 2322 C CA . PHE A 1 286 ? -30.303 -49.373 17.569 1.00 32.94 286 PHE A CA 1
ATOM 2323 C C . PHE A 1 286 ? -29.300 -48.797 16.554 1.00 32.94 286 PHE A C 1
ATOM 2325 O O . PHE A 1 286 ? -29.221 -47.590 16.309 1.00 32.94 286 PHE A O 1
ATOM 2332 N N . ALA A 1 287 ? -28.523 -49.688 15.939 1.00 30.66 287 ALA A N 1
ATOM 2333 C CA . ALA A 1 287 ? -27.438 -49.340 15.029 1.00 30.66 287 ALA A CA 1
ATOM 2334 C C . ALA A 1 287 ? -27.890 -48.965 13.600 1.00 30.66 287 ALA A C 1
ATOM 2336 O O . ALA A 1 287 ? -28.787 -49.575 13.019 1.00 30.66 287 ALA A O 1
ATOM 2337 N N . ILE A 1 288 ? -27.144 -48.047 12.974 1.00 33.12 288 ILE A N 1
ATOM 2338 C CA . ILE A 1 288 ? -27.032 -47.918 11.511 1.00 33.12 288 ILE A CA 1
ATOM 2339 C C . ILE A 1 288 ? -25.541 -48.073 11.164 1.00 33.12 288 ILE A C 1
ATOM 2341 O O . ILE A 1 288 ? -24.721 -47.333 11.714 1.00 33.12 288 ILE A O 1
ATOM 2345 N N . PRO A 1 289 ? -25.141 -49.018 10.292 1.00 35.84 289 PRO A N 1
ATOM 2346 C CA . PRO A 1 289 ? -23.730 -49.295 10.048 1.00 35.84 289 PRO A CA 1
ATOM 2347 C C . PRO A 1 289 ? -23.058 -48.179 9.237 1.00 35.84 289 PRO A C 1
ATOM 2349 O O . PRO A 1 289 ? -23.503 -47.815 8.148 1.00 35.84 289 PRO A O 1
ATOM 2352 N N . ALA A 1 290 ? -21.933 -47.672 9.746 1.00 34.84 290 ALA A N 1
ATOM 2353 C CA . ALA A 1 290 ? -21.046 -46.801 8.982 1.00 34.84 290 ALA A CA 1
ATOM 2354 C C . ALA A 1 290 ? -20.414 -47.575 7.803 1.00 34.84 290 ALA A C 1
ATOM 2356 O O . ALA A 1 290 ? -20.048 -48.742 7.973 1.00 34.84 290 ALA A O 1
ATOM 2357 N N . PRO A 1 291 ? -20.250 -46.957 6.618 1.00 34.22 291 PRO A N 1
ATOM 2358 C CA . PRO A 1 291 ? -19.762 -47.658 5.438 1.00 34.22 291 PRO A CA 1
ATOM 2359 C C . PRO A 1 291 ? -18.320 -48.140 5.618 1.00 34.22 291 PRO A C 1
ATOM 2361 O O . PRO A 1 291 ? -17.442 -47.417 6.098 1.00 34.22 291 PRO A O 1
ATOM 2364 N N . THR A 1 292 ? -18.091 -49.379 5.192 1.00 36.78 292 THR A N 1
ATOM 2365 C CA . THR A 1 292 ? -16.836 -50.119 5.305 1.00 36.78 292 THR A CA 1
ATOM 2366 C C . THR A 1 292 ? -15.655 -49.310 4.766 1.00 36.78 292 THR A C 1
ATOM 2368 O O . THR A 1 292 ? -15.651 -48.902 3.603 1.00 36.78 292 THR A O 1
ATOM 2371 N N . LYS A 1 293 ? -14.615 -49.110 5.588 1.00 39.59 293 LYS A N 1
ATOM 2372 C CA . LYS A 1 293 ? -13.352 -48.510 5.136 1.00 39.59 293 LYS A CA 1
ATOM 2373 C C . LYS A 1 293 ? -12.664 -49.450 4.144 1.00 39.59 293 LYS A C 1
ATOM 2375 O O . LYS A 1 293 ? -11.900 -50.322 4.544 1.00 39.59 293 LYS A O 1
ATOM 2380 N N . LEU A 1 294 ? -12.906 -49.242 2.852 1.00 40.03 294 LEU A N 1
ATOM 2381 C CA . LEU A 1 294 ? -12.054 -49.789 1.801 1.00 40.03 294 LEU A CA 1
ATOM 2382 C C . LEU A 1 294 ? -10.637 -49.245 1.995 1.00 40.03 294 LEU A C 1
ATOM 2384 O O . LEU A 1 294 ? -10.418 -48.030 1.986 1.00 40.03 294 LEU A O 1
ATOM 2388 N N . THR A 1 295 ? -9.682 -50.151 2.182 1.00 36.72 295 THR A N 1
ATOM 2389 C CA . THR A 1 295 ? -8.260 -49.838 2.328 1.00 36.72 295 THR A CA 1
ATOM 2390 C C . THR A 1 295 ? -7.742 -49.258 1.013 1.00 36.72 295 THR A C 1
ATOM 2392 O O . THR A 1 295 ? -7.325 -49.988 0.116 1.00 36.72 295 THR A O 1
ATOM 2395 N N . ARG A 1 296 ? -7.814 -47.929 0.865 1.00 38.09 296 ARG A N 1
ATOM 2396 C CA . ARG A 1 296 ? -7.268 -47.217 -0.295 1.00 38.09 296 ARG A CA 1
ATOM 2397 C C . ARG A 1 296 ? -5.761 -47.457 -0.331 1.00 38.09 296 ARG A C 1
ATOM 2399 O O . ARG A 1 296 ? -5.041 -46.909 0.499 1.00 38.09 296 ARG A O 1
ATOM 2406 N N . LEU A 1 297 ? -5.321 -48.278 -1.287 1.00 44.12 297 LEU A N 1
ATOM 2407 C CA . LEU A 1 297 ? -3.915 -48.4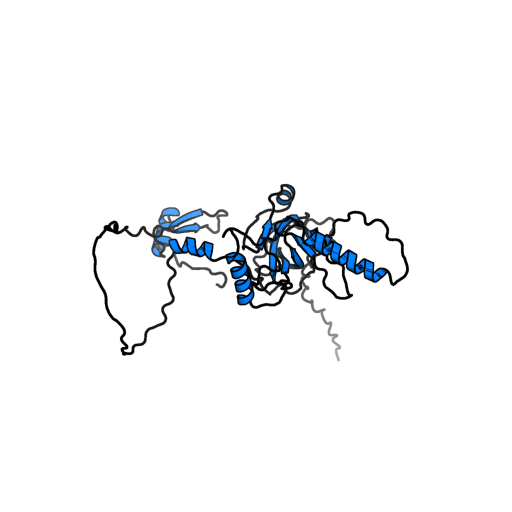42 -1.658 1.00 44.12 297 LEU A CA 1
ATOM 2408 C C . LEU A 1 297 ? -3.259 -47.058 -1.731 1.00 44.12 297 LEU A C 1
ATOM 2410 O O . LEU A 1 297 ? -3.766 -46.173 -2.422 1.00 44.12 297 LEU A O 1
ATOM 2414 N N . GLU A 1 298 ? -2.183 -46.865 -0.964 1.00 44.69 298 GLU A N 1
ATOM 2415 C CA . GLU A 1 298 ? -1.518 -45.568 -0.845 1.00 44.69 298 GLU A CA 1
ATOM 2416 C C . GLU A 1 298 ? -0.947 -45.176 -2.214 1.00 44.69 298 GLU A C 1
ATOM 2418 O O . GLU A 1 298 ? 0.018 -45.771 -2.697 1.00 44.69 298 GLU A O 1
ATOM 2423 N N . GLU A 1 299 ? -1.572 -44.199 -2.874 1.00 54.41 299 GLU A N 1
ATOM 2424 C CA . GLU A 1 299 ? -1.099 -43.734 -4.175 1.00 54.41 299 GLU A CA 1
ATOM 2425 C C . GLU A 1 299 ? 0.309 -43.141 -4.017 1.00 54.41 299 GLU A C 1
ATOM 2427 O O . GLU A 1 299 ? 0.514 -42.261 -3.171 1.00 54.41 299 GLU A O 1
ATOM 2432 N N . PRO A 1 300 ? 1.302 -43.596 -4.806 1.00 58.91 300 PRO A N 1
ATOM 2433 C CA . PRO A 1 300 ? 2.678 -43.159 -4.636 1.00 58.91 300 PRO A CA 1
ATOM 2434 C C . PRO A 1 300 ? 2.771 -41.650 -4.862 1.00 58.91 300 PRO A C 1
ATOM 2436 O O . PRO A 1 300 ? 2.338 -41.136 -5.895 1.00 58.91 300 PRO A O 1
ATOM 2439 N N . LYS A 1 301 ? 3.331 -40.945 -3.872 1.00 68.38 301 LYS A N 1
ATOM 2440 C CA . LYS A 1 301 ? 3.429 -39.479 -3.798 1.00 68.38 301 LYS A CA 1
ATOM 2441 C C . LYS A 1 301 ? 4.301 -38.920 -4.929 1.00 68.38 301 LYS A C 1
ATOM 2443 O O . LYS A 1 301 ? 5.497 -38.700 -4.747 1.00 68.38 301 LYS A O 1
ATOM 2448 N N . ARG A 1 302 ? 3.704 -38.696 -6.102 1.00 79.62 302 ARG A N 1
ATOM 2449 C CA . ARG A 1 302 ? 4.406 -38.151 -7.272 1.00 79.62 302 ARG A CA 1
ATOM 2450 C C . ARG A 1 302 ? 4.742 -36.676 -7.066 1.00 79.62 302 ARG A C 1
ATOM 2452 O O . ARG A 1 302 ? 3.942 -35.929 -6.506 1.00 79.62 302 ARG A O 1
ATOM 2459 N N . VAL A 1 303 ? 5.911 -36.253 -7.539 1.00 85.56 303 VAL A N 1
ATOM 2460 C CA . VAL A 1 303 ? 6.392 -34.868 -7.419 1.00 85.56 303 VAL A CA 1
ATOM 2461 C C . VAL A 1 303 ? 6.817 -34.358 -8.788 1.00 85.56 303 VAL A C 1
ATOM 2463 O O . VAL A 1 303 ? 7.677 -34.954 -9.430 1.00 85.56 303 VAL A O 1
ATOM 2466 N N . LEU A 1 304 ? 6.245 -33.235 -9.219 1.00 89.69 304 LEU A N 1
ATOM 2467 C CA . LEU A 1 304 ? 6.688 -32.537 -10.421 1.00 89.69 304 LEU A CA 1
ATOM 2468 C C . LEU A 1 304 ? 7.811 -31.558 -10.065 1.00 89.69 304 LEU A C 1
ATOM 2470 O O . LEU A 1 304 ? 7.621 -30.655 -9.251 1.00 89.69 304 LEU A O 1
ATOM 2474 N N . LEU A 1 305 ? 8.972 -31.736 -10.687 1.00 90.94 305 LEU A N 1
ATOM 2475 C CA . LEU A 1 305 ? 10.105 -30.824 -10.610 1.00 90.94 305 LEU A CA 1
ATOM 2476 C C . LEU A 1 305 ? 10.236 -30.037 -11.914 1.00 90.94 305 LEU A C 1
ATOM 2478 O O . LEU A 1 305 ? 9.953 -30.552 -12.993 1.00 90.94 305 LEU A O 1
ATOM 2482 N N . TYR A 1 306 ? 10.720 -28.805 -11.804 1.00 90.44 306 TYR A N 1
ATOM 2483 C CA . TYR A 1 306 ? 11.143 -27.994 -12.940 1.00 90.44 306 TYR A CA 1
ATOM 2484 C C . TYR A 1 306 ? 12.669 -28.016 -12.987 1.00 90.44 306 TYR A C 1
ATOM 2486 O O . TYR A 1 306 ? 13.334 -27.456 -12.113 1.00 90.44 306 TYR A O 1
ATOM 2494 N N . VAL A 1 307 ? 13.217 -28.722 -13.971 1.00 89.56 307 VAL A N 1
ATOM 2495 C CA . VAL A 1 307 ? 14.659 -28.929 -14.164 1.00 89.56 307 VAL A CA 1
ATOM 2496 C C . VAL A 1 307 ? 15.137 -28.158 -15.391 1.00 89.56 307 VAL A C 1
ATOM 2498 O O . VAL A 1 307 ? 14.332 -27.757 -16.224 1.00 89.56 307 VAL A O 1
ATOM 2501 N N . ARG A 1 308 ? 16.437 -27.883 -15.482 1.00 89.56 308 ARG A N 1
ATOM 2502 C CA . ARG A 1 308 ? 17.029 -27.120 -16.587 1.00 89.56 308 ARG A CA 1
ATOM 2503 C C . ARG A 1 308 ? 18.530 -27.381 -16.638 1.00 89.56 308 ARG A C 1
ATOM 2505 O O . ARG A 1 308 ? 19.173 -27.318 -15.587 1.00 89.56 308 ARG A O 1
ATOM 2512 N N . LYS A 1 309 ? 19.099 -27.648 -17.815 1.00 83.44 309 LYS A N 1
ATOM 2513 C CA . LYS A 1 309 ? 20.561 -27.721 -17.984 1.00 83.44 309 LYS A CA 1
ATOM 2514 C C . LYS A 1 309 ? 21.172 -26.317 -17.980 1.00 83.44 309 LYS A C 1
ATOM 2516 O O . LYS A 1 309 ? 20.491 -25.322 -18.200 1.00 83.44 309 LYS A O 1
ATOM 2521 N N . GLU A 1 310 ? 22.474 -26.209 -17.738 1.00 79.81 310 GLU A N 1
ATOM 2522 C CA . GLU A 1 310 ? 23.154 -24.903 -17.725 1.00 79.81 310 GLU A CA 1
ATOM 2523 C C . GLU A 1 310 ? 23.110 -24.196 -19.093 1.00 79.81 310 GLU A C 1
ATOM 2525 O O . GLU A 1 310 ? 23.020 -22.974 -19.150 1.00 79.81 310 GLU A O 1
ATOM 2530 N N . SER A 1 311 ? 23.073 -24.975 -20.179 1.00 81.62 311 SER A N 1
ATOM 2531 C CA . SER A 1 311 ? 22.933 -24.521 -21.568 1.00 81.62 311 SER A CA 1
ATOM 2532 C C . SER A 1 311 ? 21.494 -24.212 -22.008 1.00 81.62 311 SER A C 1
ATOM 2534 O O . SER A 1 311 ? 21.280 -23.875 -23.168 1.00 81.62 311 SER A O 1
ATOM 2536 N N . GLU A 1 312 ? 20.496 -24.391 -21.140 1.00 85.56 312 GLU A N 1
ATOM 2537 C CA . GLU A 1 312 ? 19.075 -24.226 -21.465 1.00 85.56 312 GLU A CA 1
ATOM 2538 C C . GLU A 1 312 ? 18.505 -22.989 -20.753 1.00 85.56 312 GLU A C 1
ATOM 2540 O O . GLU A 1 312 ? 18.768 -22.749 -19.572 1.00 85.56 312 GLU A O 1
ATOM 2545 N N . GLU A 1 313 ? 17.693 -22.194 -21.453 1.00 82.50 313 GLU A N 1
ATOM 2546 C CA . GLU A 1 313 ? 17.060 -21.002 -20.870 1.00 82.50 313 GLU A CA 1
ATOM 2547 C C . GLU A 1 313 ? 15.701 -21.308 -20.221 1.00 82.50 313 GLU A C 1
ATOM 2549 O O . GLU A 1 313 ? 15.355 -20.717 -19.193 1.00 82.50 313 GLU A O 1
ATOM 2554 N N . VAL A 1 314 ? 14.968 -22.286 -20.760 1.00 87.25 314 VAL A N 1
ATOM 2555 C CA . VAL A 1 314 ? 13.618 -22.686 -20.328 1.00 87.25 314 VAL A CA 1
ATOM 2556 C C . VAL A 1 314 ? 13.639 -23.828 -19.314 1.00 87.25 314 VAL A C 1
ATOM 2558 O O . VAL A 1 314 ? 14.502 -24.695 -19.373 1.00 87.25 314 VAL A O 1
ATOM 2561 N N . PHE A 1 315 ? 12.681 -23.845 -18.386 1.00 87.75 315 PHE A N 1
ATOM 2562 C CA . PHE A 1 315 ? 12.521 -24.953 -17.444 1.00 87.75 315 PHE A CA 1
ATOM 2563 C C . PHE A 1 315 ? 11.638 -26.057 -18.011 1.00 87.75 315 PHE A C 1
ATOM 2565 O O . PHE A 1 315 ? 10.611 -25.809 -18.639 1.00 87.75 315 PHE A O 1
ATOM 2572 N N . ASP A 1 316 ? 12.027 -27.278 -17.694 1.00 89.44 316 ASP A N 1
ATOM 2573 C CA . ASP A 1 316 ? 11.554 -28.500 -18.297 1.00 89.44 316 ASP A CA 1
ATOM 2574 C C . ASP A 1 316 ? 10.898 -29.373 -17.210 1.00 89.44 316 ASP A C 1
ATOM 2576 O O . ASP A 1 316 ? 11.424 -29.527 -16.104 1.00 89.44 316 ASP A O 1
ATOM 2580 N N . ALA A 1 317 ? 9.708 -29.909 -17.480 1.00 89.88 317 ALA A N 1
ATOM 2581 C CA . ALA A 1 317 ? 8.906 -30.603 -16.470 1.00 89.88 317 ALA A CA 1
ATOM 2582 C C . ALA A 1 317 ? 9.377 -32.060 -16.282 1.00 89.88 317 ALA A C 1
ATOM 2584 O O . ALA A 1 317 ? 9.436 -32.821 -17.251 1.00 89.88 317 ALA A O 1
ATOM 2585 N N . LEU A 1 318 ? 9.702 -32.463 -15.050 1.00 90.75 318 LEU A N 1
ATOM 2586 C CA . LEU A 1 318 ? 10.181 -33.804 -14.696 1.00 90.75 318 LEU A CA 1
ATOM 2587 C C . LEU A 1 318 ? 9.329 -34.412 -13.573 1.00 90.75 318 LEU A C 1
ATOM 2589 O O . LEU A 1 318 ? 9.343 -33.929 -12.442 1.00 90.75 318 LEU A O 1
ATOM 2593 N N . MET A 1 319 ? 8.591 -35.481 -13.875 1.00 89.56 319 MET A N 1
ATOM 2594 C CA . MET A 1 319 ? 7.706 -36.146 -12.913 1.00 89.56 319 MET A CA 1
ATOM 2595 C C . MET A 1 319 ? 8.424 -37.295 -12.195 1.00 89.56 319 MET A C 1
ATOM 2597 O O . MET A 1 319 ? 8.661 -38.353 -12.778 1.00 89.56 319 MET A O 1
ATOM 2601 N N . LEU A 1 320 ? 8.700 -37.128 -10.904 1.00 88.44 320 LEU A N 1
ATOM 2602 C CA . LEU A 1 320 ? 9.189 -38.197 -10.037 1.00 88.44 320 LEU A CA 1
ATOM 2603 C C . LEU A 1 320 ? 8.009 -39.072 -9.612 1.00 88.44 320 LEU A C 1
ATOM 2605 O O . LEU A 1 320 ? 7.091 -38.601 -8.940 1.00 88.44 320 LEU A O 1
ATOM 2609 N N . LYS A 1 321 ? 8.052 -40.360 -9.968 1.00 81.75 321 LYS A N 1
ATOM 2610 C CA . LYS A 1 321 ? 7.065 -41.371 -9.539 1.00 81.75 321 LYS A CA 1
ATOM 2611 C C . LYS A 1 321 ? 7.162 -41.648 -8.027 1.00 81.75 321 LYS A C 1
ATOM 2613 O O . LYS A 1 321 ? 6.141 -41.881 -7.388 1.00 81.75 321 LYS A O 1
ATOM 2618 N N . THR A 1 322 ? 8.374 -41.552 -7.476 1.00 83.00 322 THR A N 1
ATOM 2619 C CA . THR A 1 322 ? 8.703 -41.750 -6.057 1.00 83.00 322 THR A CA 1
ATOM 2620 C C . THR A 1 322 ? 9.567 -40.577 -5.577 1.00 83.00 322 THR A C 1
ATOM 2622 O O . THR A 1 322 ? 10.559 -40.267 -6.241 1.00 83.00 322 THR A O 1
ATOM 2625 N N . PRO A 1 323 ? 9.264 -39.925 -4.437 1.00 84.44 323 PRO A N 1
ATOM 2626 C CA . PRO A 1 323 ? 9.966 -38.725 -3.979 1.00 84.44 323 PRO A CA 1
ATOM 2627 C C . PRO A 1 323 ? 11.232 -39.095 -3.188 1.00 84.44 323 PRO A C 1
ATOM 2629 O O . PRO A 1 323 ? 11.394 -38.741 -2.022 1.00 84.44 323 PRO A O 1
ATOM 2632 N N . SER A 1 324 ? 12.124 -39.860 -3.818 1.00 86.81 324 SER A N 1
ATOM 2633 C CA . SER A 1 324 ? 13.383 -40.343 -3.246 1.00 86.81 324 SER A CA 1
ATOM 2634 C C . SER A 1 324 ? 14.562 -39.998 -4.156 1.00 86.81 324 SER A C 1
ATOM 2636 O O . SER A 1 324 ? 14.382 -39.709 -5.338 1.00 86.81 324 SER A O 1
ATOM 2638 N N . LEU A 1 325 ? 15.788 -40.060 -3.624 1.00 84.50 325 LEU A N 1
ATOM 2639 C CA . LEU A 1 325 ? 16.998 -39.816 -4.419 1.00 84.50 325 LEU A CA 1
ATOM 2640 C C . LEU A 1 325 ? 17.106 -40.793 -5.603 1.00 84.50 325 LEU A C 1
ATOM 2642 O O . LEU A 1 325 ? 17.420 -40.381 -6.714 1.00 84.50 325 LEU A O 1
ATOM 2646 N N . LYS A 1 326 ? 16.758 -42.066 -5.375 1.00 86.12 326 LYS A N 1
ATOM 2647 C CA . LYS A 1 326 ? 16.693 -43.096 -6.418 1.00 86.12 326 LYS A CA 1
ATOM 2648 C C . LYS A 1 326 ? 15.648 -42.754 -7.490 1.00 86.12 326 LYS A C 1
ATOM 2650 O O . LYS A 1 326 ? 15.978 -42.781 -8.668 1.00 86.12 326 LYS A O 1
ATOM 2655 N N . GLY A 1 327 ? 14.443 -42.338 -7.089 1.00 88.25 327 GLY A N 1
ATOM 2656 C CA . GLY A 1 327 ? 13.389 -41.926 -8.026 1.00 88.25 327 GLY A CA 1
ATOM 2657 C C . GLY A 1 327 ? 13.728 -40.662 -8.829 1.00 88.25 327 GLY A C 1
ATOM 2658 O O . GLY A 1 327 ? 13.260 -40.512 -9.955 1.00 88.25 327 GLY A O 1
ATOM 2659 N N . LEU A 1 328 ? 14.571 -39.773 -8.288 1.00 88.62 328 LEU A N 1
ATOM 2660 C CA . LEU A 1 328 ? 15.142 -38.644 -9.029 1.00 88.62 328 LEU A CA 1
ATOM 2661 C C . LEU A 1 328 ? 16.157 -39.111 -10.082 1.00 88.62 328 LEU A C 1
ATOM 2663 O O . LEU A 1 328 ? 16.101 -38.636 -11.212 1.00 88.62 328 LEU A O 1
ATOM 2667 N N . MET A 1 329 ? 17.063 -40.032 -9.730 1.00 88.06 329 MET A N 1
ATOM 2668 C CA . MET A 1 329 ? 18.047 -40.591 -10.670 1.00 88.06 329 MET A CA 1
ATOM 2669 C C . MET A 1 329 ? 17.361 -41.342 -11.817 1.00 88.06 329 MET A C 1
ATOM 2671 O O . MET A 1 329 ? 17.666 -41.072 -12.973 1.00 88.06 329 MET A O 1
ATOM 2675 N N . GLU A 1 330 ? 16.381 -42.194 -11.498 1.00 89.06 330 GLU A N 1
ATOM 2676 C CA . GLU A 1 330 ? 15.555 -42.912 -12.479 1.00 89.06 330 GLU A CA 1
ATOM 2677 C C . GLU A 1 330 ? 14.835 -41.938 -13.421 1.00 89.06 330 GLU A C 1
ATOM 2679 O O . GLU A 1 330 ? 14.948 -42.061 -14.634 1.00 89.06 330 GLU A O 1
ATOM 2684 N N . ALA A 1 331 ? 14.161 -40.909 -12.891 1.00 89.69 331 ALA A N 1
ATOM 2685 C CA . ALA A 1 331 ? 13.463 -39.930 -13.725 1.00 89.69 331 ALA A CA 1
ATOM 2686 C C . ALA A 1 331 ? 14.417 -39.125 -14.634 1.00 89.69 331 ALA A C 1
ATOM 2688 O O . ALA A 1 331 ? 14.077 -38.839 -15.782 1.00 89.69 331 ALA A O 1
ATOM 2689 N N . ILE A 1 332 ? 15.610 -38.760 -14.143 1.00 89.44 332 ILE A N 1
ATOM 2690 C CA . ILE A 1 332 ? 16.637 -38.080 -14.950 1.00 89.44 332 ILE A CA 1
ATOM 2691 C C . ILE A 1 332 ? 17.156 -39.004 -16.058 1.00 89.44 332 ILE A C 1
ATOM 2693 O O . ILE A 1 332 ? 17.289 -38.549 -17.193 1.00 89.44 332 ILE A O 1
ATOM 2697 N N . SER A 1 333 ? 17.408 -40.278 -15.748 1.00 89.31 333 SER A N 1
ATOM 2698 C CA . SER A 1 333 ? 17.842 -41.283 -16.723 1.00 89.31 333 SER A CA 1
ATOM 2699 C C . SER A 1 333 ? 16.782 -41.500 -17.803 1.00 89.31 333 SER A C 1
ATOM 2701 O O . SER A 1 333 ? 17.088 -41.331 -18.979 1.00 89.31 333 SER A O 1
ATOM 2703 N N . ASP A 1 334 ? 15.531 -41.766 -17.404 1.00 88.31 334 ASP A N 1
ATOM 2704 C CA . ASP A 1 334 ? 14.375 -41.961 -18.294 1.00 88.31 334 ASP A CA 1
ATOM 2705 C C . ASP A 1 334 ? 14.177 -40.773 -19.259 1.00 88.31 334 ASP A C 1
ATOM 2707 O O . ASP A 1 334 ? 13.819 -40.972 -20.419 1.00 88.31 334 ASP A O 1
ATOM 2711 N N . LYS A 1 335 ? 14.356 -39.525 -18.787 1.00 88.25 335 LYS A N 1
ATOM 2712 C CA . LYS A 1 335 ? 14.051 -38.319 -19.583 1.00 88.25 335 LYS A CA 1
ATOM 2713 C C . LYS A 1 335 ? 15.224 -37.803 -20.423 1.00 88.25 335 LYS A C 1
ATOM 2715 O O . LYS A 1 335 ? 14.991 -37.243 -21.492 1.00 88.25 335 LYS A O 1
ATOM 2720 N N . TYR A 1 336 ? 16.458 -37.922 -19.934 1.00 86.62 336 TYR A N 1
ATOM 2721 C CA . TYR A 1 336 ? 17.637 -37.306 -20.559 1.00 86.62 336 TYR A CA 1
ATOM 2722 C C . TYR A 1 336 ? 18.656 -38.313 -21.106 1.00 86.62 336 TYR A C 1
ATOM 2724 O O . TYR A 1 336 ? 19.718 -37.883 -21.551 1.00 86.62 336 TYR A O 1
ATOM 2732 N N . ASP A 1 337 ? 18.339 -39.612 -21.075 1.00 86.94 337 ASP A N 1
ATOM 2733 C CA . ASP A 1 337 ? 19.198 -40.714 -21.536 1.00 86.94 337 ASP A CA 1
ATOM 2734 C C . ASP A 1 337 ? 20.598 -40.687 -20.887 1.00 86.94 337 ASP A C 1
ATOM 2736 O O . ASP A 1 337 ? 21.638 -40.857 -21.524 1.00 86.94 337 ASP A O 1
ATOM 2740 N N . VAL A 1 338 ? 20.628 -40.395 -19.579 1.00 85.75 338 VAL A N 1
ATOM 2741 C CA . VAL A 1 338 ? 21.859 -40.318 -18.777 1.00 85.75 338 VAL A CA 1
ATOM 2742 C C . VAL A 1 338 ? 21.993 -41.580 -17.921 1.00 85.75 338 VAL A C 1
ATOM 2744 O O . VAL A 1 338 ? 21.256 -41.708 -16.944 1.00 85.75 338 VAL A O 1
ATOM 2747 N N . PRO A 1 339 ? 22.958 -42.476 -18.211 1.00 86.00 339 PRO A N 1
ATOM 2748 C CA . PRO A 1 339 ? 23.191 -43.684 -17.422 1.00 86.00 339 PRO A CA 1
ATOM 2749 C C . PRO A 1 339 ? 23.384 -43.404 -15.924 1.00 86.00 339 PRO A C 1
ATOM 2751 O O . PRO A 1 339 ? 24.051 -42.438 -15.544 1.00 86.00 339 PRO A O 1
ATOM 2754 N N . HIS A 1 340 ? 22.831 -44.268 -15.065 1.00 82.50 340 HIS A N 1
ATOM 2755 C CA . HIS A 1 340 ? 22.848 -44.095 -13.603 1.00 82.50 340 HIS A CA 1
ATOM 2756 C C . HIS A 1 340 ? 24.263 -43.936 -13.020 1.00 82.50 340 HIS A C 1
ATOM 2758 O O . HIS A 1 340 ? 24.454 -43.170 -12.078 1.00 82.50 340 HIS A O 1
ATOM 2764 N N . ASP A 1 341 ? 25.252 -44.623 -13.592 1.00 81.94 341 ASP A N 1
ATOM 2765 C CA . ASP A 1 341 ? 26.677 -44.558 -13.247 1.00 81.94 341 ASP A CA 1
ATOM 2766 C C . ASP A 1 341 ? 27.332 -43.208 -13.589 1.00 81.94 341 ASP A C 1
ATOM 2768 O O . ASP A 1 341 ? 28.318 -42.821 -12.960 1.00 81.94 341 ASP A O 1
ATOM 2772 N N . LYS A 1 342 ? 26.761 -42.453 -14.537 1.00 82.62 342 LYS A N 1
ATOM 2773 C CA . LYS A 1 342 ? 27.199 -41.093 -14.892 1.00 82.62 342 LYS A CA 1
ATOM 2774 C C . LYS A 1 342 ? 26.515 -40.006 -14.062 1.00 82.62 342 LYS A C 1
ATOM 2776 O O . LYS A 1 342 ? 26.987 -38.866 -14.050 1.00 82.62 342 LYS A O 1
ATOM 2781 N N . ILE A 1 343 ? 25.445 -40.331 -13.332 1.00 82.88 343 ILE A N 1
ATOM 2782 C CA . ILE A 1 343 ? 24.826 -39.411 -12.372 1.00 82.88 343 ILE A CA 1
ATOM 2783 C C . ILE A 1 343 ? 25.677 -39.406 -11.096 1.00 82.88 343 ILE A C 1
ATOM 2785 O O . ILE A 1 343 ? 25.505 -40.222 -10.194 1.00 82.88 343 ILE A O 1
ATOM 2789 N N . GLY A 1 344 ? 26.628 -38.471 -11.046 1.00 78.75 344 GLY A N 1
ATOM 2790 C CA . GLY A 1 344 ? 27.536 -38.285 -9.916 1.00 78.75 344 GLY A CA 1
ATOM 2791 C C . GLY A 1 344 ? 26.873 -37.700 -8.659 1.00 78.75 344 GLY A C 1
ATOM 2792 O O . GLY A 1 344 ? 25.702 -37.918 -8.355 1.00 78.75 344 GLY A O 1
ATOM 2793 N N . LYS A 1 345 ? 27.641 -36.927 -7.885 1.00 79.94 345 LYS A N 1
ATOM 2794 C CA . LYS A 1 345 ? 27.177 -36.367 -6.605 1.00 79.94 345 LYS A CA 1
ATOM 2795 C C . LYS A 1 345 ? 26.003 -35.396 -6.805 1.00 79.94 345 LYS A C 1
ATOM 2797 O O . LYS A 1 345 ? 26.155 -34.354 -7.439 1.00 79.94 345 LYS A O 1
ATOM 2802 N N . ILE A 1 346 ? 24.857 -35.709 -6.200 1.00 80.69 346 ILE A N 1
ATOM 2803 C CA . ILE A 1 346 ? 23.671 -34.843 -6.176 1.00 80.69 346 ILE A CA 1
ATOM 2804 C C . ILE A 1 346 ? 23.764 -33.902 -4.968 1.00 80.69 346 ILE A C 1
ATOM 2806 O O . ILE A 1 346 ? 23.845 -34.351 -3.825 1.00 80.69 346 ILE A O 1
ATOM 2810 N N . PHE A 1 347 ? 23.723 -32.590 -5.214 1.00 78.94 347 PHE A N 1
ATOM 2811 C CA . PHE A 1 347 ? 23.844 -31.561 -4.177 1.00 78.94 347 PHE A CA 1
ATOM 2812 C C . PHE A 1 347 ? 22.562 -30.736 -4.040 1.00 78.94 347 PHE A C 1
ATOM 2814 O O . PHE A 1 347 ? 22.065 -30.161 -5.009 1.00 78.94 347 PHE A O 1
ATOM 2821 N N . LYS A 1 348 ? 22.062 -30.590 -2.808 1.00 79.19 348 LYS A N 1
ATOM 2822 C CA . LYS A 1 348 ? 20.959 -29.674 -2.487 1.00 79.19 348 LYS A CA 1
ATOM 2823 C C . LYS A 1 348 ? 21.505 -28.269 -2.209 1.00 79.19 348 LYS A C 1
ATOM 2825 O O . LYS A 1 348 ? 21.692 -27.899 -1.053 1.00 79.19 348 LYS A O 1
ATOM 2830 N N . LYS A 1 349 ? 21.726 -27.480 -3.263 1.00 63.91 349 LYS A N 1
ATOM 2831 C CA . LYS A 1 349 ? 22.172 -26.082 -3.142 1.00 63.91 349 LYS A CA 1
ATOM 2832 C C . LYS A 1 349 ? 21.096 -25.228 -2.466 1.00 63.91 349 LYS A C 1
ATOM 2834 O O . LYS A 1 349 ? 20.060 -24.937 -3.067 1.00 63.91 349 LYS A O 1
ATOM 2839 N N . CYS A 1 350 ? 21.320 -24.832 -1.217 1.00 62.75 350 CYS A N 1
ATOM 2840 C CA . CYS A 1 350 ? 20.385 -23.990 -0.475 1.00 62.75 350 CYS A CA 1
ATOM 2841 C C . CYS A 1 350 ? 20.791 -22.512 -0.596 1.00 62.75 350 CYS A C 1
ATOM 2843 O O . CYS A 1 350 ? 21.922 -22.177 -0.938 1.00 62.75 350 CYS A O 1
ATOM 2845 N N . LYS A 1 351 ? 19.891 -21.571 -0.265 1.00 58.91 351 LYS A N 1
ATOM 2846 C CA . LYS A 1 351 ? 20.216 -20.123 -0.276 1.00 58.91 351 LYS A CA 1
ATOM 2847 C C . LYS A 1 351 ? 21.326 -19.709 0.719 1.00 58.91 351 LYS A C 1
ATOM 2849 O O . LYS A 1 351 ? 21.682 -18.536 0.749 1.00 58.91 351 LYS A O 1
ATOM 2854 N N . LYS A 1 352 ? 21.843 -20.637 1.535 1.00 55.31 352 LYS A N 1
ATOM 2855 C CA . LYS A 1 352 ? 22.923 -20.434 2.518 1.00 55.31 352 LYS A CA 1
ATOM 2856 C C . LYS A 1 352 ? 24.212 -21.223 2.194 1.00 55.31 352 LYS A C 1
ATOM 2858 O O . LYS A 1 352 ? 25.127 -21.200 3.009 1.00 55.31 352 LYS A O 1
ATOM 2863 N N . GLY A 1 353 ? 24.264 -21.904 1.044 1.00 39.56 353 GLY A N 1
ATOM 2864 C CA . GLY A 1 353 ? 25.202 -22.994 0.733 1.00 39.56 353 GLY A CA 1
ATOM 2865 C C . GLY A 1 353 ? 24.412 -24.218 0.298 1.00 39.56 353 GLY A C 1
ATOM 2866 O O . GLY A 1 353 ? 23.621 -24.696 1.136 1.00 39.56 353 GLY A O 1
#

pLDDT: mean 76.0, std 24.65, range [24.55, 98.81]

Foldseek 3Di:
DDDDDDDDDDPPDPPPPPPPLFAKWKKKQADWFDDPDPPDAIAGEAEAPFWIKMKIATDDPDPPDFDPQFKKKKKKFKAFPDDDDLVLRQLLVVQLCVPDPDNPQAQKDWDPDPVQVVFWADWDCPFSGMIMIMGTNVDMHMIIMGGHDALQSSDPDPPDPGTKMKTKMFMDRPPDPDPFGSWIWIHIYGYDYDCVSVVVRVVSVVVVVVVCVVDDDDDDDDPDPDRDMDMTGTDDDRPDDGNGHHDCPVVVVVVVVDDDDDDDDDDDDDDDDDDDDDDDDDDDDDDDDDDDPDPPDPQADKDWDFDDDPPGDGTDIFIQSHPDPVSVLVRCCVPVVQDSVNPDDDDDDDPVD

Secondary structure (DSSP, 8-state):
-----------------------EEEEEES-B----STTPPP-EEEETT-EEEEEEEE--S-TT---SS-EEEEEEEEEESS---HHHHHHHHHHHHTTSSSTT--SEEE---HHHHTTEEEEEEEETTEEEEEEETTS-EEEEEEE---TTTT---TT-----EEEEEEEEESS---SS-SEEEEEEEEEESTTHHHHHHHHHHHHHHHHHTTS-------------EEEPEE-S--SSPP-----THHHHHHHTS------PPPP---------------------PPPP----------EEEEE--TT-SS-EEEEESSSSHHHHHHHHHHHH---GGG--------TT-

InterPro domains:
  IPR007604 CP2 transcription factor [PF04516] (20-212)
  IPR007604 CP2 transcription factor [PS51968] (20-246)
  IPR040167 Transcription factor CP2-like [PTHR11037] (16-353)
  IPR057520 GRHL1/CP2, C-terminal domain [PF25416] (301-353)

Organism: Rousettus aegyptiacus (NCBI:txid9407)

Radius of gyration: 30.65 Å; Cα contacts (8 Å, |Δi|>4): 494; chains: 1; bounding box: 108×89×62 Å

Sequence (353 aa):
MLKGELQTLPSQRPSRKAFRRNNFEYTLEASKSLRQKPGDSTMTYLNKGQFYPVTLKEVSSNEGIHHPISKVRSVIMVVFAEDKSREDQLRHWKYWHSRQHTAKQRCIDIADYKESFNTISNIEEIAYNAISFTWDINDEAKVFISVNCLSTDFSSQKGVKGLPLNIQIDTYSYNNRSNKPVHRAYCQIKVFCDKGAERKIRDEERKQSKRKVSDVKVPLLPSHKRMDITIFKPFIDLDTQPVLFIPDVHFANLQRGTHVLSIASEELEGEGSNLKRGPYGSEDDFAIPAPTKLTRLEEPKRVLLYVRKESEEVFDALMLKTPSLKGLMEAISDKYDVPHDKIGKIFKKCKKG

Solvent-accessible surface area (backbone atoms only — not comparable to full-atom values): 22116 Å² total; per-residue (Å²): 141,83,91,78,82,84,81,78,76,81,80,80,70,78,78,75,77,72,73,77,77,74,37,71,50,42,37,36,54,38,52,61,52,80,79,85,55,90,88,63,81,66,39,32,38,37,30,49,65,47,71,33,49,32,44,40,38,53,65,67,95,55,84,91,62,85,58,98,78,38,56,31,34,38,33,47,29,58,41,71,62,63,97,62,55,69,65,58,54,50,50,36,51,52,54,39,51,77,68,47,98,43,93,82,68,47,40,46,52,72,62,90,48,68,75,24,60,76,32,40,44,77,76,39,75,82,23,36,27,27,39,34,33,28,36,43,48,91,46,71,29,40,43,36,39,23,42,55,55,46,28,50,53,67,54,90,66,82,90,61,93,40,61,58,30,22,45,34,41,40,31,29,57,61,88,52,93,60,94,52,44,75,43,39,29,36,37,45,40,47,36,25,63,76,68,36,32,67,50,53,51,53,54,49,51,58,55,50,53,66,66,46,75,83,50,84,95,69,88,82,74,84,81,67,91,68,80,40,72,40,71,43,46,77,45,90,76,51,77,76,77,81,81,76,47,70,71,62,68,65,52,54,66,43,44,78,77,44,85,75,82,74,85,78,76,85,87,84,88,84,84,89,82,89,83,89,84,85,80,90,85,88,88,88,90,85,90,78,86,76,81,79,83,74,84,73,76,81,74,68,63,60,43,81,43,77,45,66,57,94,94,45,92,64,76,42,86,44,70,21,66,39,86,44,75,67,30,48,51,51,41,48,23,75,74,68,75,44,58,73,89,72,61,69,93,85,76,84,81,44,103,88,89

Nearest PDB structures (foldseek):
  5mph-assembly1_A  TM=9.750E-01  e=1.792E-37  Homo sapiens
  5mpi-assembly1_A  TM=9.816E-01  e=3.160E-37  Homo sapiens
  5mpf-assembly1_B  TM=9.584E-01  e=5.522E-35  Homo sapiens
  5mpf-assembly1_A  TM=9.558E-01  e=3.393E-34  Homo sapiens
  5mr7-assembly1_A  TM=9.594E-01  e=4.724E-32  Homo sapiens